Protein 3RJZ (pdb70)

Solvent-accessible surface area: 11050 Å² total

Radius of gyration: 17.07 Å; Cα contacts (8 Å, |Δi|>4): 392; chains: 1; bounding box: 44×41×39 Å

Sequence (206 aa):
GLADVAVLYSGGKDSNYALYWAIKNRFSVKFLVTVSETINANLTDLQARALGIPLVKGFTEVEDLKRVLSGLKIQGIVAGSKYQRKRIEKVAKELGLEVYTPAWGRDAKEYRELLNLGFKIVVGVSAYGLDESWLGRILDESALEELITLNEKYKVHVAGEGGEFETFVLDPLFKYKIVVDKAKKVPCTSSGKLIIEEAHLESKLE

Nearest PDB structures (foldseek):
  3rjz-assembly1_A-2  TM=1.004E+00  e=2.680E-44  Pyrococcus furiosus DSM 3638
  3rk0-assembly1_A-2  TM=9.650E-01  e=3.198E-37  Pyrococcus furiosus DSM 3638
  3rk1-assembly1_A  TM=9.444E-01  e=1.048E-34  Pyrococcus furiosus DSM 3638
  2d13-assembly2_B  TM=9.521E-01  e=4.382E-31  Pyrococcus horikoshii
  2d13-assembly1_A  TM=9.578E-01  e=1.213E-30  Pyrococcus horikoshii

B-factor: mean 32.23, std 14.53, range [4.4, 69.95]

Structure (mmCIF, N/CA/C/O backbone):
data_3RJZ
#
_entry.id   3RJZ
#
_cell.length_a   85.036
_cell.length_b   85.036
_cell.length_c   74.502
_cell.angle_alpha   90.00
_cell.angle_beta   90.00
_cell.angle_gamma   90.00
#
_symmetry.space_group_name_H-M   'P 41 21 2'
#
loop_
_entity.id
_entity.type
_entity.pdbx_description
1 polymer 'N-type ATP pyrophosphatase superfamily'
2 water water
#
loop_
_atom_site.group_PDB
_atom_site.id
_atom_site.type_symbol
_atom_site.label_atom_id
_atom_site.label_alt_id
_atom_site.label_comp_id
_atom_site.label_asym_id
_atom_site.label_entity_id
_atom_site.label_seq_id
_atom_site.pdbx_PDB_ins_code
_atom_site.Cartn_x
_atom_site.Cartn_y
_atom_site.Cartn_z
_atom_site.occupancy
_atom_site.B_iso_or_equiv
_atom_site.auth_seq_id
_atom_site.auth_comp_id
_atom_site.auth_asym_id
_atom_site.auth_atom_id
_atom_site.pdbx_PDB_model_num
ATOM 1 N N . GLY A 1 3 ? 84.552 16.532 22.401 1.00 57.23 3 GLY A N 1
ATOM 2 C CA . GLY A 1 3 ? 84.728 15.079 22.125 1.00 57.97 3 GLY A CA 1
ATOM 3 C C . GLY A 1 3 ? 84.349 14.207 23.309 1.00 57.62 3 GLY A C 1
ATOM 4 O O . GLY A 1 3 ? 83.775 13.128 23.138 1.00 58.41 3 GLY A O 1
ATOM 5 N N . LEU A 1 4 ? 84.669 14.674 24.512 1.00 56.35 4 LEU A N 1
ATOM 6 C CA . LEU A 1 4 ? 84.359 13.929 25.732 1.00 55.42 4 LEU A CA 1
ATOM 7 C C . LEU A 1 4 ? 83.702 14.861 26.752 1.00 52.55 4 LEU A C 1
ATOM 8 O O . LEU A 1 4 ? 83.409 14.466 27.882 1.00 53.07 4 LEU A O 1
ATOM 13 N N . ALA A 1 5 ? 83.483 16.105 26.339 1.00 48.14 5 ALA A N 1
ATOM 14 C CA . ALA A 1 5 ? 82.858 17.114 27.184 1.00 42.38 5 ALA A CA 1
ATOM 15 C C . ALA A 1 5 ? 81.505 17.471 26.569 1.00 37.73 5 ALA A C 1
ATOM 16 O O . ALA A 1 5 ? 80.888 18.470 26.920 1.00 35.01 5 ALA A O 1
ATOM 18 N N . ASP A 1 6 ? 81.065 16.636 25.640 1.00 34.50 6 ASP A N 1
ATOM 19 C CA . ASP A 1 6 ? 79.801 16.836 24.946 1.00 32.18 6 ASP A CA 1
ATOM 20 C C . ASP A 1 6 ? 78.627 16.564 25.871 1.00 29.02 6 ASP A C 1
ATOM 21 O O . ASP A 1 6 ? 78.530 15.491 26.468 1.00 28.32 6 ASP A O 1
ATOM 26 N N . VAL A 1 7 ? 77.732 17.541 25.986 1.00 25.78 7 VAL A N 1
ATOM 27 C CA . VAL A 1 7 ? 76.576 17.390 26.853 1.00 23.75 7 VAL A CA 1
ATOM 28 C C . VAL A 1 7 ? 75.322 18.074 26.338 1.00 22.45 7 VAL A C 1
ATOM 29 O O . VAL A 1 7 ? 75.369 18.950 25.474 1.00 23.20 7 VAL A O 1
ATOM 33 N N . ALA A 1 8 ? 74.198 17.676 26.916 1.00 19.59 8 ALA A N 1
ATOM 34 C CA . ALA A 1 8 ? 72.913 18.271 26.590 1.00 19.59 8 ALA A CA 1
ATOM 35 C C . ALA A 1 8 ? 72.445 18.966 27.859 1.00 17.48 8 ALA A C 1
ATOM 36 O O . ALA A 1 8 ? 72.739 18.510 28.961 1.00 17.91 8 ALA A O 1
ATOM 38 N N . VAL A 1 9 ? 71.748 20.082 27.729 1.00 12.10 9 VAL A N 1
ATOM 39 C CA . VAL A 1 9 ? 71.254 20.729 28.931 1.00 11.10 9 VAL A CA 1
ATOM 40 C C . VAL A 1 9 ? 69.718 20.610 29.009 1.00 10.00 9 VAL A C 1
ATOM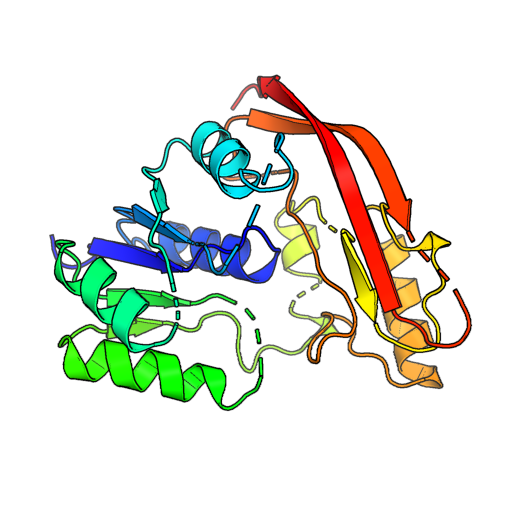 41 O O . VAL A 1 9 ? 69.025 20.901 28.031 1.00 9.76 9 VAL A O 1
ATOM 45 N N . LEU A 1 10 ? 69.202 20.132 30.144 1.00 7.82 10 LEU A N 1
ATOM 46 C CA . LEU A 1 10 ? 67.756 20.031 30.346 1.00 10.77 10 LEU A CA 1
ATOM 47 C C . LEU A 1 10 ? 67.323 21.490 30.539 1.00 12.29 10 LEU A C 1
ATOM 48 O O . LEU A 1 10 ? 67.613 22.114 31.567 1.00 13.05 10 LEU A O 1
ATOM 53 N N . TYR A 1 11 ? 66.643 22.014 29.524 1.00 9.74 11 TYR A N 1
ATOM 54 C CA . TYR A 1 11 ? 66.228 23.406 29.466 1.00 10.92 11 TYR A CA 1
ATOM 55 C C . TYR A 1 11 ? 64.711 23.612 29.513 1.00 10.03 11 TYR A C 1
ATOM 56 O O . TYR A 1 11 ? 64.007 23.262 28.572 1.00 13.11 11 TYR A O 1
ATOM 65 N N . SER A 1 12 ? 64.221 24.165 30.618 1.00 9.51 12 SER A N 1
ATOM 66 C CA . SER A 1 12 ? 62.797 24.439 30.800 1.00 11.39 12 SER A CA 1
ATOM 67 C C . SER A 1 12 ? 62.534 25.944 30.619 1.00 12.31 12 SER A C 1
ATOM 68 O O . SER A 1 12 ? 61.385 26.400 30.652 1.00 14.58 12 SER A O 1
ATOM 71 N N . GLY A 1 13 ? 63.607 26.711 30.449 1.00 10.24 13 GLY A N 1
ATOM 72 C CA . GLY A 1 13 ? 63.473 28.145 30.244 1.00 11.12 13 GLY A CA 1
ATOM 73 C C . GLY A 1 13 ? 63.503 29.002 31.502 1.00 12.28 13 GLY A C 1
ATOM 74 O O . GLY A 1 13 ? 63.447 30.227 31.417 1.00 15.74 13 GLY A O 1
ATOM 75 N N . GLY A 1 14 ? 63.589 28.368 32.668 1.00 11.49 14 GLY A N 1
ATOM 76 C CA . GLY A 1 14 ? 63.625 29.116 33.914 1.00 11.28 14 GLY A CA 1
ATOM 77 C C . GLY A 1 14 ? 65.040 29.463 34.343 1.00 11.72 14 GLY A C 1
ATOM 78 O O . GLY A 1 14 ? 65.998 29.188 33.622 1.00 10.35 14 GLY A O 1
ATOM 79 N N . LYS A 1 15 ? 65.170 30.062 35.527 1.00 11.93 15 LYS A N 1
ATOM 80 C CA . LYS A 1 15 ? 66.468 30.470 36.053 1.00 10.98 15 LYS A CA 1
ATOM 81 C C . LYS A 1 15 ? 67.425 29.299 36.299 1.00 13.03 15 LYS A C 1
ATOM 82 O O . LYS A 1 15 ? 68.637 29.430 36.095 1.00 13.73 15 LYS A O 1
ATOM 88 N N . ASP A 1 16 ? 66.880 28.161 36.721 1.00 9.80 16 ASP A N 1
ATOM 89 C CA . ASP A 1 16 ? 67.688 26.986 37.009 1.00 10.37 16 ASP A CA 1
ATOM 90 C C . ASP A 1 16 ? 68.228 26.329 35.727 1.00 13.00 16 ASP A C 1
ATOM 91 O O . ASP A 1 16 ? 69.395 25.919 35.686 1.00 12.68 16 ASP A O 1
ATOM 96 N N . SER A 1 17 ? 67.388 26.259 34.689 1.00 10.87 17 SER A N 1
ATOM 97 C CA . SER A 1 17 ? 67.803 25.703 33.404 1.00 12.58 17 SER A CA 1
ATOM 98 C C . SER A 1 17 ? 68.914 26.577 32.850 1.00 10.47 17 SER A C 1
ATOM 99 O O . SER A 1 17 ? 69.939 26.083 32.383 1.00 11.63 17 SER A O 1
ATOM 102 N N . ASN A 1 18 ? 68.708 27.886 32.913 1.00 9.19 18 ASN A N 1
ATOM 103 C CA . ASN A 1 18 ? 69.703 28.819 32.398 1.00 10.10 18 ASN A CA 1
ATOM 104 C C . ASN A 1 18 ? 70.979 28.857 33.228 1.00 9.80 18 ASN A C 1
ATOM 105 O O . ASN A 1 18 ? 72.065 29.046 32.680 1.00 10.05 18 ASN A O 1
ATOM 110 N N . TYR A 1 19 ? 70.857 28.672 34.536 1.00 8.59 19 TYR A N 1
ATOM 111 C CA . TYR A 1 19 ? 72.039 28.631 35.357 1.00 10.26 19 TYR A CA 1
ATOM 112 C C . TYR A 1 19 ? 72.828 27.375 34.974 1.00 10.27 19 TYR A C 1
ATOM 113 O O . TYR A 1 19 ? 74.045 27.429 34.788 1.00 13.43 19 TYR A O 1
ATOM 122 N N . ALA A 1 20 ? 72.137 26.246 34.850 1.00 11.03 20 ALA A N 1
ATOM 123 C CA . ALA A 1 20 ? 72.796 24.996 34.464 1.00 12.88 20 ALA A CA 1
ATOM 124 C C . ALA A 1 20 ? 73.516 25.185 33.117 1.00 13.32 20 ALA A C 1
ATOM 125 O O . ALA A 1 20 ? 74.587 24.620 32.894 1.00 14.51 20 ALA A O 1
ATOM 127 N N . LEU A 1 21 ? 72.939 25.989 32.227 1.00 11.57 21 LEU A N 1
ATOM 128 C CA . LEU A 1 21 ? 73.570 26.245 30.932 1.00 12.37 21 LEU A CA 1
ATOM 129 C C . LEU A 1 21 ? 74.825 27.086 31.111 1.00 12.12 21 LEU A C 1
ATOM 130 O O . LEU A 1 21 ? 75.869 26.792 30.536 1.00 14.09 21 LEU A O 1
ATOM 135 N N . TYR A 1 22 ? 74.711 28.142 31.904 1.00 12.32 22 TYR A N 1
ATOM 136 C CA . TYR A 1 22 ? 75.839 29.025 32.158 1.00 13.28 22 TYR A CA 1
ATOM 137 C C . TYR A 1 22 ? 76.975 28.246 32.811 1.00 13.19 22 TYR A C 1
ATOM 138 O O . TYR A 1 22 ? 78.122 28.346 32.392 1.00 13.49 22 TYR A O 1
ATOM 147 N N . TRP A 1 23 ? 76.636 27.473 33.839 1.00 13.89 23 TRP A N 1
ATOM 148 C CA . TRP A 1 23 ? 77.612 26.665 34.551 1.00 15.28 23 TRP A CA 1
ATOM 149 C C . TRP A 1 23 ? 78.370 25.740 33.596 1.00 14.11 23 TRP A C 1
ATOM 150 O O . TRP A 1 23 ? 79.588 25.617 33.672 1.00 17.87 23 TRP A O 1
ATOM 161 N N . ALA A 1 24 ? 77.629 25.087 32.709 1.00 14.63 24 ALA A N 1
ATOM 162 C CA . ALA A 1 24 ? 78.195 24.160 31.738 1.00 15.74 24 ALA A CA 1
ATOM 163 C C . ALA A 1 24 ? 79.223 24.833 30.833 1.00 16.08 24 ALA A C 1
ATOM 164 O O . ALA A 1 24 ? 80.347 24.341 30.675 1.00 17.22 24 ALA A O 1
ATOM 166 N N . ILE A 1 25 ? 78.844 25.961 30.251 1.00 15.17 25 ILE A N 1
ATOM 167 C CA . ILE A 1 25 ? 79.747 26.671 29.370 1.00 17.75 25 ILE A CA 1
ATOM 168 C C . ILE A 1 25 ? 80.988 27.160 30.110 1.00 18.40 25 ILE A C 1
ATOM 169 O O . ILE A 1 25 ? 82.105 26.973 29.630 1.00 20.76 25 ILE A O 1
ATOM 174 N N . LYS A 1 26 ? 80.805 27.771 31.274 1.00 19.84 26 LYS A N 1
ATOM 175 C CA . LYS A 1 26 ? 81.948 28.267 32.032 1.00 22.82 26 LYS A CA 1
ATOM 176 C C . LYS A 1 26 ? 82.853 27.163 32.555 1.00 22.03 26 LYS A C 1
ATOM 177 O O . LYS A 1 26 ? 83.998 27.417 32.926 1.00 21.51 26 LYS A O 1
ATOM 183 N N . ASN A 1 27 ? 82.350 25.936 32.588 1.00 22.26 27 ASN A N 1
ATOM 184 C CA . ASN A 1 27 ? 83.171 24.825 33.048 1.00 22.10 27 ASN A CA 1
ATOM 185 C C . ASN A 1 27 ? 83.773 24.041 31.865 1.00 21.49 27 ASN A C 1
ATOM 186 O O . ASN A 1 27 ? 84.112 22.873 31.991 1.00 20.97 27 ASN A O 1
ATOM 191 N N . ARG A 1 28 ? 83.901 24.706 30.716 1.00 23.33 28 ARG A N 1
ATOM 192 C CA . ARG A 1 28 ? 84.502 24.109 29.513 1.00 25.57 28 ARG A CA 1
ATOM 193 C C . ARG A 1 28 ? 83.726 22.947 28.916 1.00 23.38 28 ARG A C 1
ATOM 194 O O . ARG A 1 28 ? 84.294 22.141 28.186 1.00 23.50 28 ARG A O 1
ATOM 202 N N . PHE A 1 29 ? 82.444 22.837 29.227 1.00 21.76 29 PHE A N 1
ATOM 203 C CA . PHE A 1 29 ? 81.666 21.754 28.657 1.00 19.28 29 PHE A CA 1
ATOM 204 C C . PHE A 1 29 ? 81.243 22.169 27.265 1.00 19.42 29 PHE A C 1
ATOM 205 O O . PHE A 1 29 ? 81.145 23.355 26.965 1.00 19.73 29 PHE A O 1
ATOM 213 N N . SER A 1 30 ? 81.020 21.195 26.399 1.00 18.29 30 SER A N 1
ATOM 214 C CA . SER A 1 30 ? 80.593 21.511 25.050 1.00 20.20 30 SER A CA 1
ATOM 215 C C . SER A 1 30 ? 79.101 21.203 24.971 1.00 19.41 30 SER A C 1
ATOM 216 O O . SER A 1 30 ? 78.708 20.034 24.880 1.00 18.58 30 SER A O 1
ATOM 219 N N . VAL A 1 31 ? 78.275 22.250 25.036 1.00 17.43 31 VAL A N 1
ATOM 220 C CA . VAL A 1 31 ? 76.823 22.077 24.989 1.00 19.10 31 VAL A CA 1
ATOM 221 C C . VAL A 1 31 ? 76.344 21.849 23.559 1.00 18.97 31 VAL A C 1
ATOM 222 O O . VAL A 1 31 ? 76.256 22.780 22.767 1.00 18.66 31 VAL A O 1
ATOM 226 N N . LYS A 1 32 ? 76.038 20.599 23.238 1.00 16.93 32 LYS A N 1
ATOM 227 C CA . LYS A 1 32 ? 75.572 20.261 21.904 1.00 17.91 32 LYS A CA 1
ATOM 228 C C . LYS A 1 32 ? 74.084 20.554 21.731 1.00 14.77 32 LYS A C 1
ATOM 229 O O . LYS A 1 32 ? 73.665 20.983 20.666 1.00 13.47 32 LYS A O 1
ATOM 235 N N . PHE A 1 33 ? 73.293 20.348 22.780 1.00 14.41 33 PHE A N 1
ATOM 236 C CA . PHE A 1 33 ? 71.858 20.568 22.679 1.00 15.37 33 PHE A CA 1
ATOM 237 C C . PHE A 1 33 ? 71.165 20.995 23.970 1.00 13.17 33 PHE A C 1
ATOM 238 O O . PHE A 1 33 ? 71.623 20.702 25.075 1.00 14.65 33 PHE A O 1
ATOM 246 N N . LEU A 1 34 ? 70.062 21.714 23.815 1.00 9.85 34 LEU A N 1
ATOM 247 C CA . LEU A 1 34 ? 69.240 22.094 24.952 1.00 9.72 34 LEU A CA 1
ATOM 248 C C . LEU A 1 34 ? 68.081 21.125 24.723 1.00 9.48 34 LEU A C 1
ATOM 249 O O . LEU A 1 34 ? 67.669 20.897 23.582 1.00 11.51 34 LEU A O 1
ATOM 254 N N . VAL A 1 35 ? 67.571 20.528 25.779 1.00 8.71 35 VAL A N 1
ATOM 255 C CA . VAL A 1 35 ? 66.491 19.569 25.614 1.00 10.07 35 VAL A CA 1
ATOM 256 C C . VAL A 1 35 ? 65.267 19.951 26.438 1.00 11.14 35 VAL A C 1
ATOM 257 O O . VAL A 1 35 ? 65.354 20.142 27.648 1.00 12.02 35 VAL A O 1
ATOM 261 N N . THR A 1 36 ? 64.130 20.093 25.768 1.00 11.49 36 THR A N 1
ATOM 262 C CA . THR A 1 36 ? 62.895 20.439 26.446 1.00 15.67 36 THR A CA 1
ATOM 263 C C . THR A 1 36 ? 61.861 19.370 26.128 1.00 17.01 36 THR A C 1
ATOM 264 O O . THR A 1 36 ? 61.749 18.925 24.981 1.00 18.12 36 THR A O 1
ATOM 276 N N . VAL A 1 38 ? 57.799 18.305 26.141 1.00 24.87 38 VAL A N 1
ATOM 277 C CA . VAL A 1 38 ? 56.462 18.891 26.132 1.00 28.40 38 VAL A CA 1
ATOM 278 C C . VAL A 1 38 ? 55.414 17.792 26.257 1.00 30.23 38 VAL A C 1
ATOM 279 O O . VAL A 1 38 ? 55.412 16.833 25.481 1.00 29.56 38 VAL A O 1
ATOM 283 N N . SER A 1 39 ? 54.523 17.943 27.233 1.00 32.99 39 SER A N 1
ATOM 284 C CA . SER A 1 39 ? 53.461 16.971 27.471 1.00 35.94 39 SER A CA 1
ATOM 285 C C . SER A 1 39 ? 52.081 17.505 27.083 1.00 36.00 39 SER A C 1
ATOM 286 O O . SER A 1 39 ? 51.854 18.711 27.075 1.00 34.58 39 SER A O 1
ATOM 289 N N . GLU A 1 40 ? 51.170 16.589 26.765 1.00 38.72 40 GLU A N 1
ATOM 290 C CA . GLU A 1 40 ? 49.808 16.919 26.351 1.00 41.04 40 GLU A CA 1
ATOM 291 C C . GLU A 1 40 ? 48.911 17.302 27.527 1.00 41.64 40 GLU A C 1
ATOM 292 O O . GLU A 1 40 ? 49.248 18.170 28.332 1.00 42.85 40 GLU A O 1
ATOM 298 N N . THR A 1 49 ? 50.799 29.946 19.215 1.00 59.12 49 THR A N 1
ATOM 299 C CA . THR A 1 49 ? 51.214 30.806 20.320 1.00 59.32 49 THR A CA 1
ATOM 300 C C . THR A 1 49 ? 52.693 30.650 20.666 1.00 58.40 49 THR A C 1
ATOM 301 O O . THR A 1 49 ? 53.309 29.628 20.359 1.00 59.28 49 THR A O 1
ATOM 305 N N . ILE A 1 50 ? 53.263 31.664 21.313 1.00 57.17 50 ILE A N 1
ATOM 306 C CA . ILE A 1 50 ? 54.675 31.613 21.695 1.00 55.50 50 ILE A CA 1
ATOM 307 C C . ILE A 1 50 ? 54.835 31.167 23.149 1.00 54.29 50 ILE A C 1
ATOM 308 O O . ILE A 1 50 ? 55.951 30.932 23.615 1.00 54.34 50 ILE A O 1
ATOM 313 N N . ASN A 1 51 ? 53.717 31.042 23.858 1.00 52.56 51 ASN A N 1
ATOM 314 C CA . ASN A 1 51 ? 53.745 30.626 25.255 1.00 51.39 51 ASN A CA 1
ATOM 315 C C . ASN A 1 51 ? 54.208 29.171 25.389 1.00 49.84 51 ASN A C 1
ATOM 316 O O . ASN A 1 51 ? 54.581 28.726 26.476 1.00 50.71 51 ASN A O 1
ATOM 321 N N . ALA A 1 52 ? 54.196 28.438 24.281 1.00 47.42 52 ALA A N 1
ATOM 322 C CA . ALA A 1 52 ? 54.610 27.035 24.292 1.00 45.38 52 ALA A CA 1
ATOM 323 C C . ALA A 1 52 ? 55.991 26.859 23.675 1.00 42.91 52 ALA A C 1
ATOM 324 O O . ALA A 1 52 ? 56.649 25.832 23.861 1.00 44.07 52 ALA A O 1
ATOM 326 N N . ASN A 1 53 ? 56.415 27.873 22.934 1.00 39.08 53 ASN A N 1
ATOM 327 C CA . ASN A 1 53 ? 57.700 27.854 22.265 1.00 35.51 53 ASN A CA 1
ATOM 328 C C . ASN A 1 53 ? 58.654 28.874 22.892 1.00 31.77 53 ASN A C 1
ATOM 329 O O . ASN A 1 53 ? 59.515 29.422 22.207 1.00 30.18 53 ASN A O 1
ATOM 334 N N . LEU A 1 54 ? 58.499 29.126 24.190 1.00 28.06 54 LEU A N 1
ATOM 335 C CA . LEU A 1 54 ? 59.357 30.086 24.873 1.00 25.05 54 LEU A CA 1
ATOM 336 C C . LEU A 1 54 ? 60.813 29.645 24.823 1.00 22.25 54 LEU A C 1
ATOM 337 O O . LEU A 1 54 ? 61.694 30.455 24.544 1.00 22.18 54 LEU A O 1
ATOM 342 N N . THR A 1 55 ? 61.079 28.368 25.067 1.00 20.59 55 THR A N 1
ATOM 343 C CA . THR A 1 55 ? 62.455 27.915 25.009 1.00 19.82 55 THR A CA 1
ATOM 344 C C . THR A 1 55 ? 62.988 28.055 23.576 1.00 19.06 55 THR A C 1
ATOM 345 O O . THR A 1 55 ? 64.192 28.190 23.373 1.00 20.25 55 THR A O 1
ATOM 349 N N . ASP A 1 56 ? 62.108 28.029 22.578 1.00 19.78 56 ASP A N 1
ATOM 350 C CA . ASP A 1 56 ? 62.571 28.203 21.195 1.00 21.15 56 ASP A CA 1
ATOM 351 C C . ASP A 1 56 ? 63.098 29.620 21.079 1.00 20.07 56 ASP A C 1
ATOM 352 O O . ASP A 1 56 ? 64.156 29.863 20.514 1.00 20.21 56 ASP A O 1
ATOM 357 N N . LEU A 1 57 ? 62.338 30.559 21.624 1.00 19.98 57 LEU A N 1
ATOM 358 C CA . LEU A 1 57 ? 62.728 31.948 21.570 1.00 20.65 57 LEU A CA 1
ATOM 359 C C . LEU A 1 57 ? 64.087 32.117 22.227 1.00 18.29 57 LEU A C 1
ATOM 360 O O . LEU A 1 57 ? 64.941 32.846 21.729 1.00 21.18 57 LEU A O 1
ATOM 365 N N . GLN A 1 58 ? 64.300 31.416 23.334 1.00 17.36 58 GLN A N 1
ATOM 366 C CA . GLN A 1 58 ? 65.574 31.493 24.029 1.00 16.04 58 GLN A CA 1
ATOM 367 C C . GLN A 1 58 ? 66.666 30.778 23.234 1.00 15.99 58 GLN A C 1
ATOM 368 O O . GLN A 1 58 ? 67.810 31.239 23.181 1.00 16.14 58 GLN A O 1
ATOM 374 N N . ALA A 1 59 ? 66.319 29.645 22.628 1.00 15.00 59 ALA A N 1
ATOM 375 C CA . ALA A 1 59 ? 67.284 28.897 21.833 1.00 16.63 59 ALA A CA 1
ATOM 376 C C . ALA A 1 59 ? 67.819 29.779 20.700 1.00 17.44 59 ALA A C 1
ATOM 377 O O . ALA A 1 59 ? 69.004 29.739 20.379 1.00 18.55 59 ALA A O 1
ATOM 379 N N . ARG A 1 60 ? 66.942 30.569 20.092 1.00 19.93 60 ARG A N 1
ATOM 380 C CA . ARG A 1 60 ? 67.357 31.474 19.020 1.00 22.94 60 ARG A CA 1
ATOM 381 C C . ARG A 1 60 ? 68.323 32.518 19.609 1.00 22.68 60 ARG A C 1
ATOM 382 O O . ARG A 1 60 ? 69.394 32.784 19.053 1.00 23.76 60 ARG A O 1
ATOM 390 N N . ALA A 1 61 ? 67.947 33.095 20.747 1.00 21.00 61 ALA A N 1
ATOM 391 C CA . ALA A 1 61 ? 68.790 34.086 21.396 1.00 20.19 61 ALA A CA 1
ATOM 392 C C . ALA A 1 61 ? 70.142 33.481 21.745 1.00 20.22 61 ALA A C 1
ATOM 393 O O . ALA A 1 61 ? 71.164 34.166 21.709 1.00 21.03 61 ALA A O 1
ATOM 395 N N . LEU A 1 62 ? 70.153 32.190 22.064 1.00 19.01 62 LEU A N 1
ATOM 396 C CA . LEU A 1 62 ? 71.403 31.527 22.424 1.00 19.55 62 LEU A CA 1
ATOM 397 C C . LEU A 1 62 ? 72.227 31.006 21.255 1.00 19.78 62 LEU A C 1
ATOM 398 O O . LEU A 1 62 ? 73.457 30.989 21.312 1.00 19.50 62 LEU A O 1
ATOM 403 N N . GLY A 1 63 ? 71.557 30.566 20.199 1.00 19.44 63 GLY A N 1
ATOM 404 C CA . GLY A 1 63 ? 72.290 30.024 19.074 1.00 18.73 63 GLY A CA 1
ATOM 405 C C . GLY A 1 63 ? 72.562 28.542 19.271 1.00 17.91 63 GLY A C 1
ATOM 406 O O . GLY A 1 63 ? 73.182 27.900 18.421 1.00 21.96 63 GLY A O 1
ATOM 407 N N . ILE A 1 64 ? 72.102 27.984 20.386 1.00 15.16 64 ILE A N 1
ATOM 408 C CA . ILE A 1 64 ? 72.309 26.563 20.647 1.00 13.28 64 ILE A CA 1
ATOM 409 C C . ILE A 1 64 ? 71.122 25.716 20.170 1.00 13.89 64 ILE A C 1
ATOM 410 O O . ILE A 1 64 ? 69.967 26.017 20.490 1.00 14.83 64 ILE A O 1
ATOM 415 N N . PRO A 1 65 ? 71.397 24.640 19.404 1.00 12.03 65 PRO A N 1
ATOM 416 C CA . PRO A 1 65 ? 70.347 23.751 18.888 1.00 12.18 65 PRO A CA 1
ATOM 417 C C . PRO A 1 65 ? 69.409 23.289 20.001 1.00 12.62 65 PRO A C 1
ATOM 418 O O . PRO A 1 65 ? 69.855 22.949 21.095 1.00 14.80 65 PRO A O 1
ATOM 422 N N . LEU A 1 66 ? 68.115 23.288 19.715 1.00 11.89 66 LEU A N 1
ATOM 423 C CA . LEU A 1 66 ? 67.105 22.875 20.683 1.00 11.77 66 LEU A CA 1
ATOM 424 C C . LEU A 1 66 ? 66.417 21.607 20.211 1.00 9.76 66 LEU A C 1
ATOM 425 O O . LEU A 1 66 ? 65.932 21.547 19.088 1.00 12.02 66 LEU A O 1
ATOM 430 N N . VAL A 1 67 ? 66.375 20.594 21.065 1.00 10.80 67 VAL A N 1
ATOM 431 C CA . VAL A 1 67 ? 65.708 19.351 20.724 1.0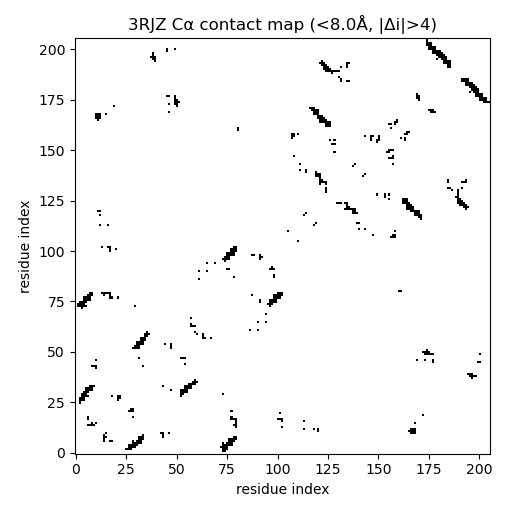0 11.10 67 VAL A CA 1
ATOM 432 C C . VAL A 1 67 ? 64.4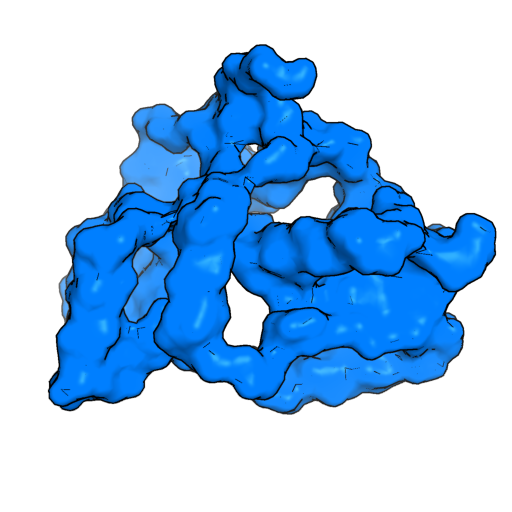12 19.316 21.521 1.00 12.11 67 VAL A C 1
ATOM 433 O O . VAL A 1 67 ? 64.426 19.541 22.731 1.00 12.79 67 VAL A O 1
ATOM 437 N N . LYS A 1 68 ? 63.297 19.039 20.867 1.00 11.51 68 LYS A N 1
ATOM 438 C CA . LYS A 1 68 ? 62.045 18.960 21.600 1.00 16.32 68 LYS A CA 1
ATOM 439 C C . LYS A 1 68 ? 61.453 17.572 21.530 1.00 16.62 68 LYS A C 1
ATOM 440 O O . LYS A 1 68 ? 61.250 17.029 20.450 1.00 18.82 68 LYS A O 1
ATOM 446 N N . GLY A 1 69 ? 61.212 17.002 22.704 1.00 17.89 69 GLY A N 1
ATOM 447 C CA . GLY A 1 69 ? 60.623 15.683 22.798 1.00 21.14 69 GLY A CA 1
ATOM 448 C C . GLY A 1 69 ? 59.159 15.848 23.158 1.00 23.09 69 GLY A C 1
ATOM 449 O O . GLY A 1 69 ? 58.739 16.938 23.556 1.00 25.01 69 GLY A O 1
ATOM 450 N N . PHE A 1 70 ? 58.384 14.779 23.023 1.00 24.20 70 PHE A N 1
ATOM 451 C CA . PHE A 1 70 ? 56.951 14.828 23.324 1.00 26.92 70 PHE A CA 1
ATOM 452 C C . PHE A 1 70 ? 56.480 13.657 24.178 1.00 28.88 70 PHE A C 1
ATOM 453 O O . PHE A 1 70 ? 56.878 12.512 23.961 1.00 31.72 70 PHE A O 1
ATOM 461 N N . THR A 1 71 ? 55.617 13.957 25.142 1.00 30.79 71 THR A N 1
ATOM 462 C CA . THR A 1 71 ? 55.106 12.946 26.056 1.00 33.30 71 THR A CA 1
ATOM 463 C C . THR A 1 71 ? 53.635 13.169 26.412 1.00 34.30 71 THR A C 1
ATOM 464 O O . THR A 1 71 ? 53.054 14.206 26.080 1.00 34.50 71 THR A O 1
ATOM 468 N N . GLU A 1 78 ? 56.482 9.952 31.320 1.00 51.26 78 GLU A N 1
ATOM 469 C CA . GLU A 1 78 ? 57.277 11.119 30.966 1.00 52.15 78 GLU A CA 1
ATOM 470 C C . GLU A 1 78 ? 58.769 10.841 31.066 1.00 49.77 78 GLU A C 1
ATOM 471 O O . GLU A 1 78 ? 59.580 11.483 30.398 1.00 49.41 78 GLU A O 1
ATOM 477 N N . VAL A 1 79 ? 59.128 9.870 31.894 1.00 48.02 79 VAL A N 1
ATOM 478 C CA . VAL A 1 79 ? 60.528 9.517 32.079 1.00 45.64 79 VAL A CA 1
ATOM 479 C C . VAL A 1 79 ? 61.093 8.713 30.907 1.00 43.81 79 VAL A C 1
ATOM 480 O O . VAL A 1 79 ? 62.210 8.967 30.457 1.00 43.71 79 VAL A O 1
ATOM 484 N N . GLU A 1 80 ? 60.326 7.745 30.416 1.00 42.71 80 GLU A N 1
ATOM 485 C CA . GLU A 1 80 ? 60.773 6.923 29.295 1.00 41.41 80 GLU A CA 1
ATOM 486 C C . GLU A 1 80 ? 60.992 7.775 28.055 1.00 38.51 80 GLU A C 1
ATOM 487 O O . GLU A 1 80 ? 61.991 7.622 27.354 1.00 36.99 80 GLU A O 1
ATOM 493 N N . ASP A 1 81 ? 60.044 8.670 27.799 1.00 36.63 81 ASP A N 1
ATOM 494 C CA . ASP A 1 81 ? 60.100 9.579 26.658 1.00 35.47 81 ASP A CA 1
ATOM 495 C C . ASP A 1 81 ? 61.419 10.370 26.647 1.00 32.44 81 ASP A C 1
ATOM 496 O O . ASP A 1 81 ? 62.057 10.493 25.603 1.00 32.77 81 ASP A O 1
ATOM 501 N N . LEU A 1 82 ? 61.817 10.909 27.804 1.00 29.34 82 LEU A N 1
ATOM 502 C CA . LEU A 1 82 ? 63.060 11.684 27.913 1.00 27.97 82 LEU A CA 1
ATOM 503 C C . LEU A 1 82 ? 64.250 10.805 27.567 1.00 27.20 82 LEU A C 1
ATOM 504 O O . LEU A 1 82 ? 65.103 11.176 26.756 1.00 25.42 82 LEU A O 1
ATOM 509 N N . LYS A 1 83 ? 64.296 9.637 28.195 1.00 27.25 83 LYS A N 1
ATOM 510 C CA . LYS A 1 83 ? 65.365 8.681 27.974 1.00 28.55 83 LYS A CA 1
ATOM 511 C C . LYS A 1 83 ? 65.506 8.369 26.489 1.00 27.82 83 LYS A C 1
ATOM 512 O O . LYS A 1 83 ? 66.614 8.367 25.939 1.00 29.71 83 LYS A O 1
ATOM 518 N N . ARG A 1 84 ? 64.379 8.111 25.839 1.00 24.90 84 ARG A N 1
ATOM 519 C CA . ARG A 1 84 ? 64.394 7.804 24.419 1.00 25.38 84 ARG A CA 1
ATOM 520 C C . ARG A 1 84 ? 64.973 8.953 23.586 1.00 23.09 84 ARG A C 1
ATOM 521 O O . ARG A 1 84 ? 65.718 8.718 22.640 1.00 23.38 84 ARG A O 1
ATOM 529 N N . VAL A 1 85 ? 64.632 10.191 23.935 1.00 20.31 85 VAL A N 1
ATOM 530 C CA . VAL A 1 85 ? 65.150 11.332 23.194 1.00 18.59 85 VAL A CA 1
ATOM 531 C C . VAL A 1 85 ? 66.658 11.482 23.403 1.00 16.87 85 VAL A C 1
ATOM 532 O O . VAL A 1 85 ? 67.412 11.651 22.442 1.00 15.70 85 VAL A O 1
ATOM 536 N N . LEU A 1 86 ? 67.094 11.419 24.656 1.00 15.24 86 LEU A N 1
ATOM 537 C CA . LEU A 1 86 ? 68.509 11.566 24.978 1.00 16.39 86 LEU A CA 1
ATOM 538 C C . LEU A 1 86 ? 69.360 10.497 24.299 1.00 18.01 86 LEU A C 1
ATOM 539 O O . LEU A 1 86 ? 70.461 10.782 23.822 1.00 18.90 86 LEU A O 1
ATOM 544 N N . SER A 1 87 ? 68.833 9.273 24.245 1.00 20.15 87 SER A N 1
ATOM 545 C CA . SER A 1 87 ? 69.536 8.142 23.641 1.00 21.21 87 SER A CA 1
ATOM 546 C C . SER A 1 87 ? 69.895 8.376 22.183 1.00 21.14 87 SER A C 1
ATOM 547 O O . SER A 1 87 ? 70.778 7.713 21.640 1.00 22.86 87 SER A O 1
ATOM 550 N N . GLY A 1 88 ? 69.209 9.313 21.543 1.00 20.79 88 GLY A N 1
ATOM 551 C CA . GLY A 1 88 ? 69.500 9.598 20.149 1.00 17.57 88 GLY A CA 1
ATOM 552 C C . GLY A 1 88 ? 70.477 10.749 19.969 1.00 19.59 88 GLY A C 1
ATOM 553 O O . GLY A 1 88 ? 70.679 11.217 18.847 1.00 19.47 88 GLY A O 1
ATOM 554 N N . LEU A 1 89 ? 71.095 11.205 21.061 1.00 16.84 89 LEU A N 1
ATOM 555 C CA . LEU A 1 89 ? 72.046 12.317 20.990 1.00 16.22 89 LEU A CA 1
ATOM 556 C C . LEU A 1 89 ? 73.488 11.886 21.303 1.00 16.75 89 LEU A C 1
ATOM 557 O O . LEU A 1 89 ? 73.721 11.113 22.228 1.00 17.41 89 LEU A O 1
ATOM 562 N N . LYS A 1 90 ? 74.464 12.378 20.548 1.00 18.13 90 LYS A N 1
ATOM 563 C CA . LYS A 1 90 ? 75.854 12.005 20.833 1.00 21.11 90 LYS A CA 1
ATOM 564 C C . LYS A 1 90 ? 76.440 12.843 21.973 1.00 18.09 90 LYS A C 1
ATOM 565 O O . LYS A 1 90 ? 77.160 13.801 21.732 1.00 16.79 90 LYS A O 1
ATOM 571 N N . ILE A 1 91 ? 76.130 12.470 23.210 1.00 18.73 91 ILE A N 1
ATOM 572 C CA . ILE A 1 91 ? 76.626 13.190 24.379 1.00 21.42 91 ILE A CA 1
ATOM 573 C C . ILE A 1 91 ? 77.184 12.246 25.449 1.00 23.34 91 ILE A C 1
ATOM 574 O O . ILE A 1 91 ? 76.805 11.076 25.507 1.00 21.87 91 ILE A O 1
ATOM 579 N N . GLN A 1 92 ? 78.071 12.770 26.300 1.00 25.62 92 GLN A N 1
ATOM 580 C CA . GLN A 1 92 ? 78.682 11.988 27.380 1.00 28.98 92 GLN A CA 1
ATOM 581 C C . GLN A 1 92 ? 77.952 12.216 28.701 1.00 28.03 92 GLN A C 1
ATOM 582 O O . GLN A 1 92 ? 78.083 11.434 29.641 1.00 30.13 92 GLN A O 1
ATOM 588 N N . GLY A 1 93 ? 77.196 13.306 28.771 1.00 27.08 93 GLY A N 1
ATOM 589 C CA . GLY A 1 93 ? 76.451 13.615 29.978 1.00 25.16 93 GLY A CA 1
ATOM 590 C C . GLY A 1 93 ? 75.347 14.637 29.760 1.00 24.26 93 GLY A C 1
ATOM 591 O O . GLY A 1 93 ? 75.158 15.150 28.651 1.00 24.14 93 GLY A O 1
ATOM 592 N N . ILE A 1 94 ? 74.598 14.919 30.819 1.00 23.49 94 ILE A N 1
ATOM 593 C CA . ILE A 1 94 ? 73.525 15.909 30.762 1.00 23.56 94 ILE A CA 1
ATOM 594 C C . ILE A 1 94 ? 73.590 16.780 32.018 1.00 23.12 94 ILE A C 1
ATOM 595 O O . ILE A 1 94 ? 73.959 16.312 33.107 1.00 22.62 94 ILE A O 1
ATOM 600 N N . VAL A 1 95 ? 73.216 18.042 31.852 1.00 21.39 95 VAL A N 1
ATOM 601 C CA . VAL A 1 95 ? 73.212 19.014 32.934 1.00 20.33 95 VAL A CA 1
ATOM 602 C C . VAL A 1 95 ? 71.765 19.362 33.256 1.00 21.97 95 VAL A C 1
ATOM 603 O O . VAL A 1 95 ? 71.021 19.842 32.400 1.00 21.51 95 VAL A O 1
ATOM 607 N N . ALA A 1 96 ? 71.373 19.121 34.497 1.00 22.95 96 ALA A N 1
ATOM 608 C CA . ALA A 1 96 ? 70.020 19.400 34.930 1.00 26.97 96 ALA A CA 1
ATOM 609 C C . ALA A 1 96 ? 69.982 20.726 35.677 1.00 30.60 96 ALA A C 1
ATOM 610 O O . ALA A 1 96 ? 70.981 21.148 36.258 1.00 31.37 96 ALA A O 1
ATOM 612 N N . GLY A 1 97 ? 68.821 21.373 35.670 1.00 33.61 97 GLY A N 1
ATOM 613 C CA . GLY A 1 97 ? 68.677 22.645 36.356 1.00 35.49 97 GLY A CA 1
ATOM 614 C C . GLY A 1 97 ? 68.690 22.544 37.869 1.00 36.97 97 GLY A C 1
ATOM 615 O O . GLY A 1 97 ? 67.893 21.819 38.461 1.00 38.57 97 GLY A O 1
ATOM 616 N N . SER A 1 101 ? 61.302 19.130 42.622 1.00 65.92 101 SER A N 1
ATOM 617 C CA . SER A 1 101 ? 61.327 18.289 43.816 1.00 65.76 101 SER A CA 1
ATOM 618 C C . SER A 1 101 ? 62.735 17.784 44.133 1.00 65.10 101 SER A C 1
ATOM 619 O O . SER A 1 101 ? 63.687 18.058 43.402 1.00 65.08 101 SER A O 1
ATOM 622 N N . LYS A 1 102 ? 62.858 17.036 45.224 1.00 64.85 102 LYS A N 1
ATOM 623 C CA . LYS A 1 102 ? 64.147 16.505 45.645 1.00 63.90 102 LYS A CA 1
ATOM 624 C C . LYS A 1 102 ? 64.416 15.098 45.130 1.00 64.15 102 LYS A C 1
ATOM 625 O O . LYS A 1 102 ? 65.566 14.653 45.092 1.00 64.17 102 LYS A O 1
ATOM 631 N N . TYR A 1 103 ? 63.355 14.405 44.727 1.00 64.48 103 TYR A N 1
ATOM 632 C CA . TYR A 1 103 ? 63.470 13.039 44.218 1.00 64.53 103 TYR A CA 1
ATOM 633 C C . TYR A 1 103 ? 63.565 13.058 42.693 1.00 63.17 103 TYR A C 1
ATOM 634 O O . TYR A 1 103 ? 63.938 12.063 42.066 1.00 62.24 103 TYR A O 1
ATOM 643 N N . GLN A 1 104 ? 63.222 14.199 42.104 1.00 61.54 104 GLN A N 1
ATOM 644 C CA . GLN A 1 104 ? 63.284 14.359 40.655 1.00 59.94 104 GLN A CA 1
ATOM 645 C C . GLN A 1 104 ? 64.744 14.187 40.250 1.00 57.49 104 GLN A C 1
ATOM 646 O O . GLN A 1 104 ? 65.054 13.772 39.137 1.00 56.81 104 GLN A O 1
ATOM 652 N N . ARG A 1 105 ? 65.634 14.513 41.179 1.00 55.41 105 ARG A N 1
ATOM 653 C CA . ARG A 1 105 ? 67.070 14.410 40.970 1.00 53.29 105 ARG A CA 1
ATOM 654 C C . ARG A 1 105 ? 67.465 12.984 40.643 1.00 50.16 105 ARG A C 1
ATOM 655 O O . ARG A 1 105 ? 68.197 12.718 39.685 1.00 50.17 105 ARG A O 1
ATOM 663 N N . LYS A 1 106 ? 66.980 12.066 41.464 1.00 46.61 106 LYS A N 1
ATOM 664 C CA . LYS A 1 106 ? 67.284 10.655 41.303 1.00 44.02 106 LYS A CA 1
ATOM 665 C C . LYS A 1 106 ? 66.623 10.084 40.052 1.00 43.14 106 LYS A C 1
ATOM 666 O O . LYS A 1 106 ? 67.132 9.144 39.440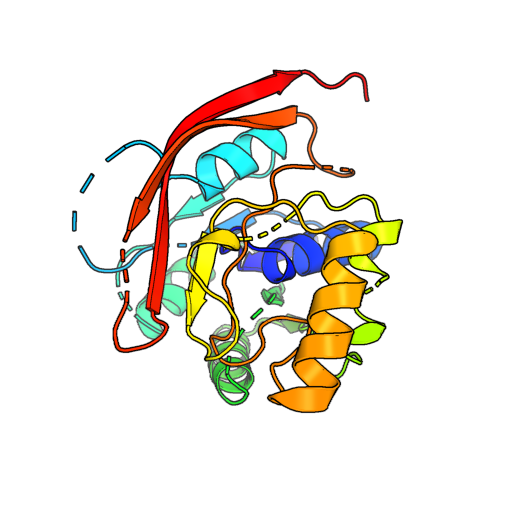 1.00 44.22 106 LYS A O 1
ATOM 672 N N . ARG A 1 107 ? 65.492 10.670 39.673 1.00 41.64 107 ARG A N 1
ATOM 673 C CA . ARG A 1 107 ? 64.763 10.236 38.491 1.00 41.90 107 ARG A CA 1
ATOM 674 C C . ARG A 1 107 ? 65.594 10.568 37.243 1.00 41.77 107 ARG A C 1
ATOM 675 O O . ARG A 1 107 ? 65.502 9.891 36.215 1.00 40.56 107 ARG A O 1
ATOM 683 N N . ILE A 1 108 ? 66.402 11.622 37.346 1.00 40.58 108 ILE A N 1
ATOM 684 C CA . ILE A 1 108 ? 67.261 12.057 36.252 1.00 41.63 108 ILE A CA 1
ATOM 685 C C . ILE A 1 108 ? 68.585 11.307 36.318 1.00 41.36 108 ILE A C 1
ATOM 686 O O . ILE A 1 108 ? 69.253 11.103 35.303 1.00 40.34 108 ILE A O 1
ATOM 691 N N . GLU A 1 109 ? 68.968 10.899 37.523 1.00 42.26 109 GLU A N 1
ATOM 692 C CA . GLU A 1 109 ? 70.199 10.135 37.696 1.00 43.40 109 GLU A CA 1
ATOM 693 C C . GLU A 1 109 ? 69.956 8.709 37.213 1.00 42.12 109 GLU A C 1
ATOM 694 O O . GLU A 1 109 ? 70.876 8.032 36.759 1.00 41.04 109 GLU A O 1
ATOM 700 N N . LYS A 1 110 ? 68.699 8.280 37.312 1.00 41.63 110 LYS A N 1
ATOM 701 C CA . LYS A 1 110 ? 68.264 6.952 36.890 1.00 42.12 110 LYS A CA 1
ATOM 702 C C . LYS A 1 110 ? 68.422 6.804 35.369 1.00 41.65 110 LYS A C 1
ATOM 703 O O . LYS A 1 110 ? 69.015 5.834 34.887 1.00 40.85 110 LYS A O 1
ATOM 709 N N . VAL A 1 111 ? 67.889 7.771 34.622 1.00 40.53 111 VAL A N 1
ATOM 710 C CA . VAL A 1 111 ? 67.991 7.761 33.163 1.00 38.99 111 VAL A CA 1
ATOM 711 C C . VAL A 1 111 ? 69.429 8.008 32.724 1.00 37.36 111 VAL A C 1
ATOM 712 O O . VAL A 1 111 ? 69.889 7.446 31.734 1.00 38.17 111 VAL A O 1
ATOM 716 N N . ALA A 1 112 ? 70.144 8.847 33.459 1.00 35.87 112 ALA A N 1
ATOM 717 C CA . ALA A 1 112 ? 71.523 9.121 33.099 1.00 35.69 112 ALA A CA 1
ATOM 718 C C . ALA A 1 112 ? 72.364 7.848 33.224 1.00 35.38 112 ALA A C 1
ATOM 719 O O . ALA A 1 112 ? 73.211 7.576 32.382 1.00 35.07 112 ALA A O 1
ATOM 721 N N . LYS A 1 113 ? 72.125 7.067 34.271 1.00 36.01 113 LYS A N 1
ATOM 722 C CA . LYS A 1 113 ? 72.869 5.827 34.490 1.00 36.53 113 LYS A CA 1
ATOM 723 C C . LYS A 1 113 ? 72.461 4.787 33.441 1.00 34.49 113 LYS A C 1
ATOM 724 O O . LYS A 1 113 ? 73.312 4.180 32.802 1.00 31.71 113 LYS A O 1
ATOM 730 N N . GLU A 1 114 ? 71.156 4.599 33.258 1.00 34.16 114 GLU A N 1
ATOM 731 C CA . GLU A 1 114 ? 70.652 3.643 32.276 1.00 33.89 114 GLU A CA 1
ATOM 732 C C . GLU A 1 114 ? 71.143 3.929 30.864 1.00 34.32 114 GLU A C 1
ATOM 733 O O . GLU A 1 114 ? 71.303 3.011 30.060 1.00 34.43 114 GLU A O 1
ATOM 739 N N . LEU A 1 115 ? 71.385 5.201 30.560 1.00 34.02 115 LEU A N 1
ATOM 740 C CA . LEU A 1 115 ? 71.870 5.586 29.237 1.00 31.93 115 LEU A CA 1
ATOM 741 C C . LEU A 1 115 ? 73.381 5.683 29.237 1.00 30.47 115 LEU A C 1
ATOM 742 O O . LEU A 1 115 ? 73.981 6.049 28.234 1.00 31.81 115 LEU A O 1
ATOM 747 N N . GLY A 1 116 ? 73.991 5.366 30.373 1.00 30.87 116 GLY A N 1
ATOM 748 C CA . GLY A 1 116 ? 75.439 5.431 30.482 1.00 31.23 116 GLY A CA 1
ATOM 749 C C . GLY A 1 116 ? 75.986 6.839 30.352 1.00 31.26 116 GLY A C 1
ATOM 750 O O . GLY A 1 116 ? 77.044 7.044 29.763 1.00 32.47 116 GLY A O 1
ATOM 751 N N . LEU A 1 117 ? 75.274 7.809 30.916 1.00 30.23 117 LEU A N 1
ATOM 752 C CA . LEU A 1 117 ? 75.689 9.209 30.842 1.00 29.21 117 LEU A CA 1
ATOM 753 C C . LEU A 1 117 ? 75.972 9.825 32.215 1.00 29.50 117 LEU A C 1
ATOM 754 O O . LEU A 1 117 ? 75.378 9.435 33.223 1.00 29.65 117 LEU A O 1
ATOM 759 N N . GLU A 1 118 ? 76.888 10.792 32.240 1.00 29.50 118 GLU A N 1
ATOM 760 C CA . GLU A 1 118 ? 77.226 11.507 33.467 1.00 29.33 118 GLU A CA 1
ATOM 761 C C . GLU A 1 118 ? 76.046 12.450 33.729 1.00 27.53 118 GLU A C 1
ATOM 762 O O . GLU A 1 118 ? 75.339 12.833 32.794 1.00 26.20 118 GLU A O 1
ATOM 768 N N . VAL A 1 119 ? 75.831 12.810 34.989 1.00 26.21 119 VAL A N 1
ATOM 769 C CA . VAL A 1 119 ? 74.750 13.718 35.350 1.00 25.70 119 VAL A CA 1
ATOM 770 C C . VAL A 1 119 ? 75.265 14.836 36.257 1.00 26.30 119 VAL A C 1
ATOM 771 O O . VAL A 1 119 ? 75.851 14.586 37.313 1.00 27.71 119 VAL A O 1
ATOM 775 N N . TYR A 1 120 ? 75.040 16.073 35.838 1.00 24.48 120 TYR A N 1
ATOM 776 C CA . TYR A 1 120 ? 75.483 17.230 36.598 1.00 22.91 120 TYR A CA 1
ATOM 777 C C . TYR A 1 120 ? 74.286 18.034 37.099 1.00 21.62 120 TYR A C 1
ATOM 778 O O . TYR A 1 120 ? 73.351 18.312 36.342 1.00 20.37 120 TYR A O 1
ATOM 787 N N . THR A 1 121 ? 74.325 18.388 38.379 1.00 19.71 121 THR A N 1
ATOM 788 C CA . THR A 1 121 ? 73.273 19.164 39.022 1.00 23.17 121 THR A CA 1
ATOM 789 C C . THR A 1 121 ? 73.917 20.330 39.772 1.00 26.31 121 THR A C 1
ATOM 790 O O . THR A 1 121 ? 73.901 20.392 41.010 1.00 27.38 121 THR A O 1
ATOM 794 N N . PRO A 1 122 ? 74.495 21.276 39.024 1.00 30.62 122 PRO A N 1
ATOM 795 C CA . PRO A 1 122 ? 75.153 22.440 39.621 1.00 33.55 122 PRO A CA 1
ATOM 796 C C . PRO A 1 122 ? 74.239 23.259 40.543 1.00 37.55 122 PRO A C 1
ATOM 797 O O . PRO A 1 122 ? 74.720 23.964 41.427 1.00 36.71 122 PRO A O 1
ATOM 801 N N . ALA A 1 123 ? 72.927 23.151 40.343 1.00 42.48 123 ALA A N 1
ATOM 802 C CA . ALA A 1 123 ? 71.955 23.866 41.179 1.00 48.03 123 ALA A CA 1
ATOM 803 C C . ALA A 1 123 ? 71.259 22.876 42.115 1.00 50.95 123 ALA A C 1
ATOM 804 O O . ALA A 1 123 ? 70.169 22.388 41.808 1.00 52.26 123 ALA A O 1
ATOM 806 N N . TRP A 1 124 ? 71.892 22.572 43.250 1.00 52.72 124 TRP A N 1
ATOM 807 C CA . TRP A 1 124 ? 71.301 21.643 44.202 1.00 53.95 124 TRP A CA 1
ATOM 808 C C . TRP A 1 124 ? 71.423 22.123 45.640 1.00 55.06 124 TRP A C 1
ATOM 809 O O . TRP A 1 124 ? 70.601 22.912 46.113 1.00 57.83 124 TRP A O 1
ATOM 820 N N . GLY A 1 125 ? 72.449 21.654 46.339 1.00 54.32 125 GLY A N 1
ATOM 821 C CA . GLY A 1 125 ? 72.624 22.043 47.727 1.00 53.12 125 GLY A CA 1
ATOM 822 C C . GLY A 1 125 ? 73.013 23.492 47.957 1.00 52.44 125 GLY A C 1
ATOM 823 O O . GLY A 1 125 ? 73.403 23.853 49.066 1.00 52.95 125 GLY A O 1
ATOM 824 N N . ARG A 1 126 ? 72.914 24.323 46.921 1.00 51.42 126 ARG A N 1
ATOM 825 C CA . ARG A 1 126 ? 73.269 25.734 47.050 1.00 49.54 126 ARG A CA 1
ATOM 826 C C . ARG A 1 126 ? 72.280 26.479 47.929 1.00 47.04 126 ARG A C 1
ATOM 827 O O . ARG A 1 126 ? 71.069 26.287 47.827 1.00 46.90 126 ARG A O 1
ATOM 835 N N . ASP A 1 127 ? 72.803 27.327 48.806 1.00 43.74 127 ASP A N 1
ATOM 836 C CA . ASP A 1 127 ? 71.947 28.100 49.684 1.00 39.00 127 ASP A CA 1
ATOM 837 C C . ASP A 1 127 ? 71.094 29.039 48.839 1.00 36.88 127 ASP A C 1
ATOM 838 O O . ASP A 1 127 ? 71.609 29.791 48.010 1.00 34.49 127 ASP A O 1
ATOM 843 N N . ALA A 1 128 ? 69.786 28.978 49.060 1.00 35.06 128 ALA A N 1
ATOM 844 C CA . ALA A 1 128 ? 68.838 29.801 48.326 1.00 35.12 128 ALA A CA 1
ATOM 845 C C . ALA A 1 128 ? 69.264 31.267 48.219 1.00 35.33 128 ALA A C 1
ATOM 846 O O . ALA A 1 128 ? 69.513 31.764 47.123 1.00 36.54 128 ALA A O 1
ATOM 848 N N . LYS A 1 129 ? 69.362 31.959 49.344 1.00 34.28 129 LYS A N 1
ATOM 849 C CA . LYS A 1 129 ? 69.750 33.363 49.319 1.00 34.16 129 LYS A CA 1
ATOM 850 C C . LYS A 1 129 ? 70.994 33.597 48.472 1.00 31.00 129 LYS A C 1
ATOM 851 O O . LYS A 1 129 ? 71.008 34.470 47.606 1.00 30.38 129 LYS A O 1
ATOM 857 N N . GLU A 1 130 ? 72.040 32.820 48.730 1.00 28.73 130 GLU A N 1
ATOM 858 C CA . GLU A 1 130 ? 73.294 32.952 47.994 1.00 28.13 130 GLU A CA 1
ATOM 859 C C . GLU A 1 130 ? 73.061 32.683 46.515 1.00 23.71 130 GLU A C 1
ATOM 860 O O . GLU A 1 130 ? 73.490 33.450 45.660 1.00 20.43 130 GLU A O 1
ATOM 866 N N . TYR A 1 131 ? 72.380 31.580 46.226 1.00 23.39 131 TYR A N 1
ATOM 867 C CA . TYR A 1 131 ? 72.091 31.219 44.847 1.00 22.74 131 TYR A CA 1
ATOM 868 C C . TYR A 1 131 ? 71.441 32.389 44.120 1.00 22.05 131 TYR A C 1
ATOM 869 O O . TYR A 1 131 ? 71.952 32.846 43.110 1.00 20.12 131 TYR A O 1
ATOM 886 N N . ARG A 1 133 ? 71.313 35.553 44.837 1.00 28.21 133 ARG A N 1
ATOM 887 C CA . ARG A 1 133 ? 72.185 36.711 44.719 1.00 27.66 133 ARG A CA 1
ATOM 888 C C . ARG A 1 133 ? 73.191 36.504 43.603 1.00 25.08 133 ARG A C 1
ATOM 889 O O . ARG A 1 133 ? 73.502 37.435 42.865 1.00 23.52 133 ARG A O 1
ATOM 897 N N . GLU A 1 134 ? 73.705 35.284 43.475 1.00 23.51 134 GLU A N 1
ATOM 898 C CA . GLU A 1 134 ? 74.672 34.989 42.415 1.00 22.61 134 GLU A CA 1
ATOM 899 C C . GLU A 1 134 ? 74.043 35.158 41.020 1.00 20.46 134 GLU A C 1
ATOM 900 O O . GLU A 1 134 ? 74.702 35.655 40.117 1.00 21.02 134 GLU A O 1
ATOM 906 N N . LEU A 1 135 ? 72.777 34.766 40.847 1.00 18.68 135 LEU A N 1
ATOM 907 C CA . LEU A 1 135 ? 72.123 34.904 39.542 1.00 18.24 135 LEU A CA 1
ATOM 908 C C . LEU A 1 135 ? 71.993 36.396 39.173 1.00 19.32 135 LEU A C 1
ATOM 909 O O . LEU A 1 135 ? 72.123 36.781 38.007 1.00 19.20 135 LEU A O 1
ATOM 914 N N . LEU A 1 136 ? 71.762 37.238 40.177 1.00 20.54 136 LEU A N 1
ATOM 915 C CA . LEU A 1 136 ? 71.645 38.663 39.937 1.00 21.62 136 LEU A CA 1
ATOM 916 C C . LEU A 1 136 ? 73.000 39.274 39.545 1.00 22.50 136 LEU A C 1
ATOM 917 O O . LEU A 1 136 ? 73.075 40.051 38.597 1.00 25.38 136 LEU A O 1
ATOM 922 N N . ASN A 1 137 ? 74.075 38.916 40.239 1.00 23.87 137 ASN A N 1
ATOM 923 C CA . ASN A 1 137 ? 75.384 39.468 39.898 1.00 24.53 137 ASN A CA 1
ATOM 924 C C . ASN A 1 137 ? 75.857 39.016 38.535 1.00 23.63 137 ASN A C 1
ATOM 925 O O . ASN A 1 137 ? 76.532 39.751 37.824 1.00 24.79 137 ASN A O 1
ATOM 930 N N . LEU A 1 138 ? 75.496 37.794 38.180 1.00 23.39 138 LEU A N 1
ATOM 931 C CA . LEU A 1 138 ? 75.866 37.243 36.895 1.00 22.57 138 LEU A CA 1
ATOM 932 C C . LEU A 1 138 ? 75.128 37.946 35.747 1.00 21.29 138 LEU A C 1
ATOM 933 O O . LEU A 1 138 ? 75.430 37.707 34.589 1.00 21.57 138 LEU A O 1
ATOM 938 N N . GLY A 1 139 ? 74.170 38.814 36.071 1.00 20.81 139 GLY A N 1
ATOM 939 C CA . GLY A 1 139 ? 73.443 39.526 35.032 1.00 20.78 139 GLY A CA 1
ATOM 940 C C . GLY A 1 139 ? 72.175 38.855 34.527 1.00 21.01 139 GLY A C 1
ATOM 941 O O . GLY A 1 139 ? 71.745 39.111 33.409 1.00 22.01 139 GLY A O 1
ATOM 942 N N . PHE A 1 140 ? 71.573 37.991 35.335 1.00 19.97 140 PHE A N 1
ATOM 943 C CA . PHE A 1 140 ? 70.352 37.304 34.925 1.00 18.68 140 PHE A CA 1
ATOM 944 C C . PHE A 1 140 ? 69.119 38.192 35.085 1.00 16.83 140 PHE A C 1
ATOM 945 O O . PHE A 1 140 ? 68.882 38.759 36.153 1.00 16.61 140 PHE A O 1
ATOM 953 N N . LYS A 1 141 ? 68.344 38.301 34.010 1.00 13.68 141 LYS A N 1
ATOM 954 C CA . LYS A 1 141 ? 67.108 39.066 34.004 1.00 14.67 141 LYS A CA 1
ATOM 955 C C . LYS A 1 141 ? 65.987 38.036 34.033 1.00 13.07 141 LYS A C 1
ATOM 956 O O . LYS A 1 141 ? 65.699 37.371 33.035 1.00 13.90 141 LYS A O 1
ATOM 962 N N . ILE A 1 142 ? 65.362 37.921 35.197 1.00 14.00 142 ILE A N 1
ATOM 963 C CA . ILE A 1 142 ? 64.318 36.935 35.445 1.00 14.35 142 ILE A CA 1
ATOM 964 C C . ILE A 1 142 ? 62.932 37.502 35.695 1.00 15.57 142 ILE A C 1
ATOM 965 O O . ILE A 1 142 ? 62.785 38.436 36.464 1.00 16.64 142 ILE A O 1
ATOM 978 N N . VAL A 1 144 ? 58.872 36.589 36.856 1.00 18.83 144 VAL A N 1
ATOM 979 C CA . VAL A 1 144 ? 58.024 35.604 37.510 1.00 21.57 144 VAL A CA 1
ATOM 980 C C . VAL 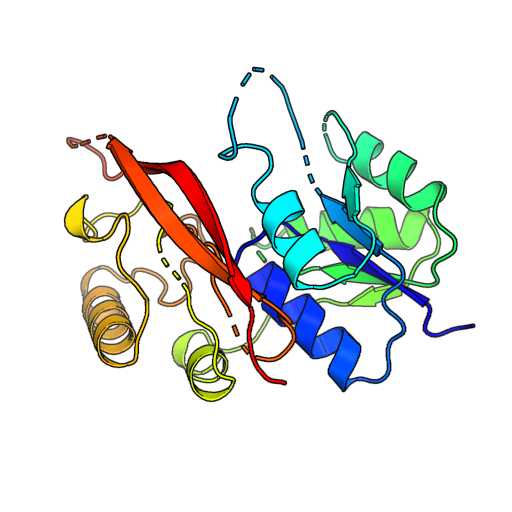A 1 144 ? 56.890 35.231 36.556 1.00 23.22 144 VAL A C 1
ATOM 981 O O . VAL A 1 144 ? 56.161 36.101 36.101 1.00 23.47 144 VAL A O 1
ATOM 985 N N . VAL A 1 145 ? 56.752 33.953 36.223 1.00 24.87 145 VAL A N 1
ATOM 986 C CA . VAL A 1 145 ? 55.683 33.564 35.307 1.00 28.77 145 VAL A CA 1
ATOM 987 C C . VAL A 1 145 ? 54.613 32.724 35.966 1.00 31.35 145 VAL A C 1
ATOM 988 O O . VAL A 1 145 ? 53.586 32.425 35.359 1.00 32.50 145 VAL A O 1
ATOM 992 N N . GLY A 1 146 ? 54.852 32.348 37.214 1.00 33.83 146 GLY A N 1
ATOM 993 C CA . GLY A 1 146 ? 53.877 31.555 37.933 1.00 35.15 146 GLY A CA 1
ATOM 994 C C . GLY A 1 146 ? 54.047 31.716 39.427 1.00 36.78 146 GLY A C 1
ATOM 995 O O . GLY A 1 146 ? 55.161 31.886 39.909 1.00 36.37 146 GLY A O 1
ATOM 996 N N . VAL A 1 147 ? 52.938 31.675 40.157 1.00 37.53 147 VAL A N 1
ATOM 997 C CA . VAL A 1 147 ? 52.975 31.789 41.606 1.00 39.87 147 VAL A CA 1
ATOM 998 C C . VAL A 1 147 ? 52.001 30.798 42.229 1.00 41.57 147 VAL A C 1
ATOM 999 O O . VAL A 1 147 ? 50.857 30.676 41.788 1.00 41.21 147 VAL A O 1
ATOM 1003 N N . SER A 1 148 ? 52.469 30.079 43.246 1.00 43.06 148 SER A N 1
ATOM 1004 C CA . SER A 1 148 ? 51.643 29.101 43.949 1.00 44.56 148 SER A CA 1
ATOM 1005 C C . SER A 1 148 ? 52.038 29.044 45.416 1.00 45.01 148 SER A C 1
ATOM 1006 O O . SER A 1 148 ? 52.427 27.999 45.928 1.00 45.47 148 SER A O 1
ATOM 1009 N N . ALA A 1 149 ? 51.948 30.180 46.090 1.00 46.45 149 ALA A N 1
ATOM 1010 C CA . ALA A 1 149 ? 52.296 30.235 47.497 1.00 48.71 149 ALA A CA 1
ATOM 1011 C C . ALA A 1 149 ? 51.606 31.418 48.151 1.00 49.46 149 ALA A C 1
ATOM 1012 O O . ALA A 1 149 ? 51.484 32.484 47.548 1.00 49.87 149 ALA A O 1
ATOM 1014 N N . TYR A 1 150 ? 51.141 31.212 49.380 1.00 50.70 150 TYR A N 1
ATOM 1015 C CA . TYR A 1 150 ? 50.461 32.250 50.143 1.00 51.75 150 TYR A CA 1
ATOM 1016 C C . TYR A 1 150 ? 51.451 33.341 50.512 1.00 51.31 150 TYR A C 1
ATOM 1017 O O . TYR A 1 150 ? 52.509 33.077 51.085 1.00 52.22 150 TYR A O 1
ATOM 1026 N N . GLY A 1 151 ? 51.101 34.572 50.165 1.00 51.44 151 GLY A N 1
ATOM 1027 C CA . GLY A 1 151 ? 51.987 35.688 50.429 1.00 50.98 151 GLY A CA 1
ATOM 1028 C C . GLY A 1 151 ? 52.535 36.227 49.118 1.00 50.71 151 GLY A C 1
ATOM 1029 O O . GLY A 1 151 ? 53.462 37.035 49.109 1.00 51.47 151 GLY A O 1
ATOM 1030 N N . LEU A 1 152 ? 51.970 35.769 48.004 1.00 49.58 152 LEU A N 1
ATOM 1031 C CA . LEU A 1 152 ? 52.394 36.230 46.686 1.00 50.13 152 LEU A CA 1
ATOM 1032 C C . LEU A 1 152 ? 51.169 36.398 45.788 1.00 50.71 152 LEU A C 1
ATOM 1033 O O . LEU A 1 152 ? 50.805 35.488 45.036 1.00 51.64 152 LEU A O 1
ATOM 1038 N N . ASP A 1 153 ? 50.529 37.560 45.874 1.00 50.88 153 ASP A N 1
ATOM 1039 C CA . ASP A 1 153 ? 49.343 37.836 45.067 1.00 49.98 153 ASP A CA 1
ATOM 1040 C C . ASP A 1 153 ? 49.698 37.912 43.591 1.00 47.62 153 ASP A C 1
ATOM 1041 O O . ASP A 1 153 ? 50.865 37.780 43.215 1.00 47.59 153 ASP A O 1
ATOM 1046 N N . GLU A 1 154 ? 48.687 38.130 42.759 1.00 44.28 154 GLU A N 1
ATOM 1047 C CA . GLU A 1 154 ? 48.901 38.201 41.322 1.00 43.25 154 GLU A CA 1
ATOM 1048 C C . GLU A 1 154 ? 49.885 39.294 40.913 1.00 41.94 154 GLU A C 1
ATOM 1049 O O . GLU A 1 154 ? 50.487 39.225 39.842 1.00 44.22 154 GLU A O 1
ATOM 1055 N N . SER A 1 155 ? 50.060 40.292 41.771 1.00 40.34 155 SER A N 1
ATOM 1056 C CA . SER A 1 155 ? 50.976 41.384 41.484 1.00 39.24 155 SER A CA 1
ATOM 1057 C C . SER A 1 155 ? 52.363 40.873 41.112 1.00 39.86 155 SER A C 1
ATOM 1058 O O . SER A 1 155 ? 53.089 41.527 40.362 1.00 41.17 155 SER A O 1
ATOM 1061 N N . TRP A 1 156 ? 52.745 39.719 41.649 1.00 38.47 156 TRP A N 1
ATOM 1062 C CA . TRP A 1 156 ? 54.060 39.159 41.358 1.00 37.93 156 TRP A CA 1
ATOM 1063 C C . TRP A 1 156 ? 54.170 38.634 39.942 1.00 36.13 156 TRP A C 1
ATOM 1064 O O . TRP A 1 156 ? 55.238 38.688 39.333 1.00 36.10 156 TRP A O 1
ATOM 1075 N N . LEU A 1 157 ? 53.061 38.127 39.421 1.00 35.04 157 LEU A N 1
ATOM 1076 C CA . LEU A 1 157 ? 53.037 37.590 38.070 1.00 35.47 157 LEU A CA 1
ATOM 1077 C C . LEU A 1 157 ? 53.458 38.658 37.059 1.00 33.88 157 LEU A C 1
ATOM 1078 O O . LEU A 1 157 ? 52.740 39.627 36.841 1.00 35.35 157 LEU A O 1
ATOM 1083 N N . GLY A 1 158 ? 54.637 38.486 36.468 1.00 32.98 158 GLY A N 1
ATOM 1084 C CA . GLY A 1 158 ? 55.120 39.435 35.480 1.00 30.50 158 GLY A CA 1
ATOM 1085 C C . GLY A 1 158 ? 56.207 40.395 35.937 1.00 31.32 158 GLY A C 1
ATOM 1086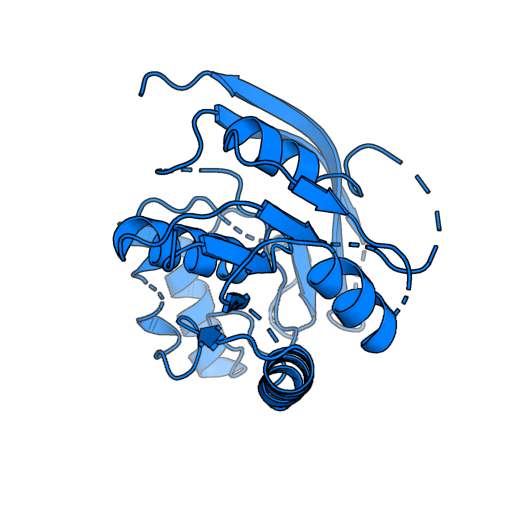 O O . GLY A 1 158 ? 56.767 41.142 35.127 1.00 29.44 158 GLY A O 1
ATOM 1087 N N . ARG A 1 159 ? 56.525 40.390 37.227 1.00 31.81 159 ARG A N 1
ATOM 1088 C CA . ARG A 1 159 ? 57.553 41.298 37.714 1.00 33.65 159 ARG A CA 1
ATOM 1089 C C . ARG A 1 159 ? 58.951 40.738 37.494 1.00 32.07 159 ARG A C 1
ATOM 1090 O O . ARG A 1 159 ? 59.146 39.525 37.480 1.00 31.46 159 ARG A O 1
ATOM 1098 N N . ILE A 1 160 ? 59.919 41.633 37.326 1.00 32.11 160 ILE A N 1
ATOM 1099 C CA . ILE A 1 160 ? 61.313 41.254 37.121 1.00 32.72 160 ILE A CA 1
ATOM 1100 C C . ILE A 1 160 ? 61.998 41.113 38.477 1.00 35.00 160 ILE A C 1
ATOM 1101 O O . ILE A 1 160 ? 61.770 41.924 39.376 1.00 36.08 160 ILE A O 1
ATOM 1106 N N . LEU A 1 161 ? 62.841 40.095 38.625 1.00 35.33 161 LEU A N 1
ATOM 1107 C CA . LEU A 1 161 ? 63.546 39.871 39.886 1.00 36.32 161 LEU A CA 1
ATOM 1108 C C . LEU A 1 161 ? 64.864 40.627 39.991 1.00 37.04 161 LEU A C 1
ATOM 1109 O O . LEU A 1 161 ? 65.878 40.195 39.454 1.00 39.96 161 LEU A O 1
ATOM 1114 N N . ASP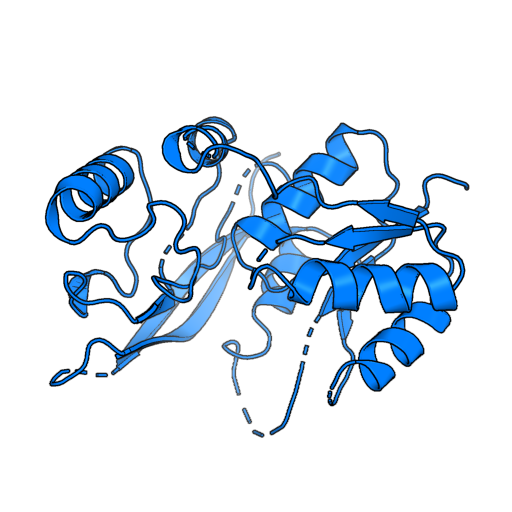 A 1 162 ? 64.845 41.754 40.690 1.00 37.48 162 ASP A N 1
ATOM 1115 C CA . ASP A 1 162 ? 66.046 42.557 40.8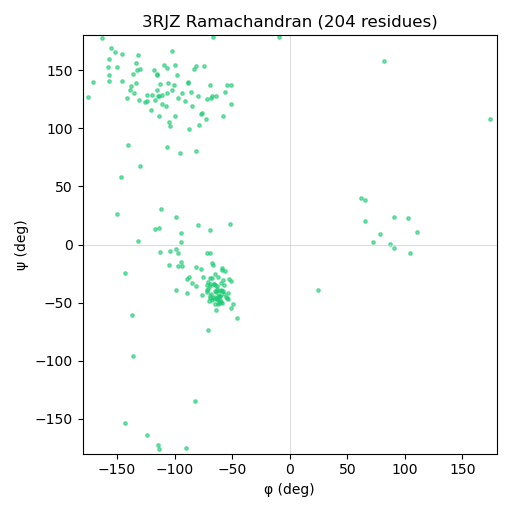92 1.00 37.15 162 ASP A CA 1
ATOM 1116 C C . ASP A 1 162 ? 66.402 42.508 42.369 1.00 36.56 162 ASP A C 1
ATOM 1117 O O . ASP A 1 162 ? 65.757 41.805 43.138 1.00 37.60 162 ASP A O 1
ATOM 1122 N N . GLU A 1 163 ? 67.427 43.252 42.768 1.00 37.11 163 GLU A N 1
ATOM 1123 C CA . GLU A 1 163 ? 67.831 43.264 44.166 1.00 37.13 163 GLU A CA 1
ATOM 1124 C C . GLU A 1 163 ? 66.654 43.603 45.069 1.00 37.01 163 GLU A C 1
ATOM 1125 O O . GLU A 1 163 ? 66.469 42.999 46.123 1.00 37.47 163 GLU A O 1
ATOM 1131 N N . SER A 1 164 ? 65.849 44.565 44.644 1.00 37.86 164 SER A N 1
ATOM 1132 C CA . SER A 1 164 ? 64.696 44.978 45.431 1.00 38.79 164 SER A CA 1
ATOM 1133 C C . SER A 1 164 ? 63.727 43.821 45.635 1.00 37.72 164 SER A C 1
ATOM 1134 O O . SER A 1 164 ? 63.224 43.603 46.741 1.00 37.89 164 SER A O 1
ATOM 1137 N N . ALA A 1 165 ? 63.475 43.079 44.561 1.00 37.15 165 ALA A N 1
ATOM 1138 C CA . ALA A 1 165 ? 62.560 41.939 44.599 1.00 36.49 165 ALA A CA 1
ATOM 1139 C C . ALA A 1 165 ? 63.066 40.816 45.503 1.00 35.18 165 ALA A C 1
ATOM 1140 O O . ALA A 1 165 ? 62.288 40.198 46.229 1.00 36.85 165 ALA A O 1
ATOM 1142 N N . LEU A 1 166 ? 64.369 40.557 45.452 1.00 33.74 166 LEU A N 1
ATOM 1143 C CA . LEU A 1 166 ? 64.983 39.521 46.275 1.00 32.61 166 LEU A CA 1
ATOM 1144 C C . LEU A 1 166 ? 64.770 39.842 47.754 1.00 33.02 166 LEU A C 1
ATOM 1145 O O . LEU A 1 166 ? 64.409 38.963 48.545 1.00 34.07 166 LEU A O 1
ATOM 1150 N N . GLU A 1 167 ? 64.982 41.106 48.119 1.00 33.26 167 GLU A N 1
ATOM 1151 C CA . GLU A 1 167 ? 64.804 41.548 49.501 1.00 34.78 167 GLU A CA 1
ATOM 1152 C C . GLU A 1 167 ? 63.379 41.238 49.962 1.00 34.57 167 GLU A C 1
ATOM 1153 O O . GLU A 1 167 ? 63.181 40.757 51.074 1.00 34.11 167 GLU A O 1
ATOM 1159 N N . GLU A 1 168 ? 62.395 41.497 49.101 1.00 36.29 168 GLU A N 1
ATOM 1160 C CA . GLU A 1 168 ? 60.993 41.220 49.429 1.00 38.53 168 GLU A CA 1
ATOM 1161 C C . GLU A 1 168 ? 60.767 39.728 49.634 1.00 39.91 168 GLU A C 1
ATOM 1162 O O . GLU A 1 168 ? 60.021 39.313 50.529 1.00 41.25 168 GLU A O 1
ATOM 1168 N N . LEU A 1 169 ? 61.409 38.920 48.797 1.00 39.80 169 LEU A N 1
ATOM 1169 C CA . LEU A 1 169 ? 61.294 37.473 48.914 1.00 39.75 169 LEU A CA 1
ATOM 1170 C C . LEU A 1 169 ? 61.931 37.008 50.223 1.00 39.51 169 LEU A C 1
ATOM 1171 O O . LEU A 1 169 ? 61.469 36.039 50.832 1.00 38.85 169 LEU A O 1
ATOM 1176 N N . ILE A 1 170 ? 62.990 37.696 50.647 1.00 38.19 170 ILE A N 1
ATOM 1177 C CA . ILE A 1 170 ? 63.670 37.354 51.890 1.00 39.26 170 ILE A CA 1
ATOM 1178 C C . ILE A 1 170 ? 62.758 37.660 53.077 1.00 40.42 170 ILE A C 1
ATOM 1179 O O . ILE A 1 170 ? 62.667 36.875 54.027 1.00 40.92 170 ILE A O 1
ATOM 1184 N N . THR A 1 171 ? 62.085 38.805 53.010 1.00 41.72 171 THR A N 1
ATOM 1185 C CA . THR A 1 171 ? 61.158 39.217 54.061 1.00 41.49 171 THR A CA 1
ATOM 1186 C C . THR A 1 171 ? 60.023 38.200 54.101 1.00 41.62 171 THR A C 1
ATOM 1187 O O . THR A 1 171 ? 59.759 37.599 55.139 1.00 42.43 171 THR A O 1
ATOM 1191 N N . LEU A 1 172 ? 59.361 38.007 52.961 1.00 41.77 172 LEU A N 1
ATOM 1192 C CA . LEU A 1 172 ? 58.257 37.056 52.867 1.00 42.06 172 LEU A CA 1
ATOM 1193 C C . LEU A 1 172 ? 58.666 35.700 53.416 1.00 43.29 172 LEU A C 1
ATOM 1194 O O . LEU A 1 172 ? 57.841 34.961 53.956 1.00 45.11 172 LEU A O 1
ATOM 1199 N N . ASN A 1 173 ? 59.946 35.376 53.275 1.00 44.39 173 ASN A N 1
ATOM 1200 C CA . ASN A 1 173 ? 60.479 34.107 53.759 1.00 45.76 173 ASN A CA 1
ATOM 1201 C C . ASN A 1 173 ? 60.532 34.099 55.283 1.00 48.29 173 ASN A C 1
ATOM 1202 O O . ASN A 1 173 ? 60.259 33.081 55.919 1.00 48.58 173 ASN A O 1
ATOM 1207 N N . GLU A 1 174 ? 60.888 35.241 55.862 1.00 49.84 174 GLU A N 1
ATOM 1208 C CA . GLU A 1 174 ? 60.983 35.373 57.311 1.00 51.60 174 GLU A CA 1
ATOM 1209 C C . GLU A 1 174 ? 59.619 35.573 57.949 1.00 51.93 174 GLU A C 1
ATOM 1210 O O . GLU A 1 174 ? 59.522 36.003 59.093 1.00 54.03 174 GLU A O 1
ATOM 1216 N N . LYS A 1 175 ? 58.564 35.258 57.208 1.00 52.39 175 LYS A N 1
ATOM 1217 C CA . LYS A 1 175 ? 57.213 35.406 57.731 1.00 52.48 175 LYS A CA 1
ATOM 1218 C C . LYS A 1 175 ? 56.370 34.195 57.366 1.00 52.05 175 LYS A C 1
ATOM 1219 O O . LYS A 1 175 ? 55.877 33.481 58.244 1.00 50.90 175 LYS A O 1
ATOM 1225 N N . TYR A 1 176 ? 56.221 33.957 56.068 1.00 51.68 176 TYR A N 1
ATOM 1226 C CA . TYR A 1 176 ? 55.429 32.829 55.598 1.00 50.98 176 TYR A CA 1
ATOM 1227 C C . TYR A 1 176 ? 56.347 31.658 55.247 1.00 48.98 176 TYR A C 1
ATOM 1228 O O . TYR A 1 176 ? 55.885 30.574 54.893 1.00 50.01 176 TYR A O 1
ATOM 1237 N N . LYS A 1 177 ? 57.654 31.880 55.350 1.00 46.38 177 LYS A N 1
ATOM 1238 C CA . LYS A 1 177 ? 58.626 30.832 55.058 1.00 42.17 177 LYS A CA 1
ATOM 1239 C C . LYS A 1 177 ? 58.564 30.343 53.603 1.00 40.77 177 LYS A C 1
ATOM 1240 O O . LYS A 1 177 ? 58.677 29.147 53.323 1.00 42.09 177 LYS A O 1
ATOM 1246 N N . VAL A 1 178 ? 58.378 31.276 52.674 1.00 38.74 178 VAL A N 1
ATOM 1247 C CA . VAL A 1 178 ? 58.338 30.928 51.260 1.00 36.95 178 VAL A CA 1
ATOM 1248 C C . VAL A 1 178 ? 59.775 30.911 50.741 1.00 34.43 178 VAL A C 1
ATOM 1249 O O . VAL A 1 178 ? 60.542 31.839 50.990 1.00 32.99 178 VAL A O 1
ATOM 1253 N N . HIS A 1 179 ? 60.138 29.839 50.042 1.00 32.06 179 HIS A N 1
ATOM 1254 C CA . HIS A 1 179 ? 61.495 29.684 49.520 1.00 32.26 179 HIS A CA 1
ATOM 1255 C C . HIS A 1 179 ? 61.890 30.869 48.636 1.00 30.99 179 HIS A C 1
ATOM 1256 O O . HIS A 1 179 ? 61.144 31.259 47.739 1.00 29.78 179 HIS A O 1
ATOM 1263 N N . VAL A 1 180 ? 63.065 31.437 48.883 1.00 30.24 180 VAL A N 1
ATOM 1264 C CA . VAL A 1 180 ? 63.491 32.586 48.106 1.00 31.63 180 VAL A CA 1
ATOM 1265 C C . VAL A 1 180 ? 63.883 32.235 46.672 1.00 30.64 180 VAL A C 1
ATOM 1266 O O . VAL A 1 180 ? 64.151 33.124 45.865 1.00 31.30 180 VAL A O 1
ATOM 1270 N N . ALA A 1 181 ? 63.928 30.947 46.356 1.00 28.92 181 ALA A N 1
ATOM 1271 C CA . ALA A 1 181 ? 64.265 30.517 45.003 1.00 29.05 181 ALA A CA 1
ATOM 1272 C C . ALA A 1 181 ? 63.086 29.784 44.380 1.00 29.49 181 ALA A C 1
ATOM 1273 O O . ALA A 1 181 ? 63.230 29.124 43.358 1.00 31.85 181 ALA A O 1
ATOM 1275 N N . GLY A 1 182 ? 61.918 29.895 45.004 1.00 30.51 182 GLY A N 1
ATOM 1276 C CA . GLY A 1 182 ? 60.736 29.245 44.469 1.00 32.62 182 GLY A CA 1
ATOM 1277 C C . GLY A 1 182 ? 60.716 27.738 44.620 1.00 33.70 182 GLY A C 1
ATOM 1278 O O . GLY A 1 182 ? 59.784 27.085 44.160 1.00 34.23 182 GLY A O 1
ATOM 1279 N N . GLU A 1 183 ? 61.742 27.179 45.252 1.00 34.67 183 GLU A N 1
ATOM 1280 C CA . GLU A 1 183 ? 61.805 25.737 45.461 1.00 37.66 183 GLU A CA 1
ATOM 1281 C C . GLU A 1 183 ? 60.498 25.231 46.087 1.00 39.47 183 GLU A C 1
ATOM 1282 O O . GLU A 1 183 ? 60.101 25.674 47.165 1.00 41.54 183 GLU A O 1
ATOM 1288 N N . GLY A 1 184 ? 59.824 24.315 45.400 1.00 41.32 184 GLY A N 1
ATOM 1289 C CA . GLY A 1 184 ? 58.584 23.776 45.928 1.00 42.38 184 GLY A CA 1
ATOM 1290 C C . GLY A 1 184 ? 57.330 24.332 45.287 1.00 43.04 184 GLY A C 1
ATOM 1291 O O . GLY A 1 184 ? 56.258 24.302 45.893 1.00 42.39 184 GLY A O 1
ATOM 1292 N N . GLY A 1 185 ? 57.460 24.841 44.066 1.00 42.81 185 GLY A N 1
ATOM 1293 C CA . GLY A 1 185 ? 56.312 25.392 43.367 1.00 43.16 185 GLY A CA 1
ATOM 1294 C C . GLY A 1 185 ? 55.916 26.781 43.831 1.00 44.07 185 GLY A C 1
ATOM 1295 O O . GLY A 1 185 ? 54.865 27.294 43.440 1.00 44.74 185 GLY A O 1
ATOM 1296 N N . GLU A 1 186 ? 56.752 27.388 44.669 1.00 43.51 186 GLU A N 1
ATOM 1297 C CA . GLU A 1 186 ? 56.491 28.726 45.192 1.00 42.90 186 GLU A CA 1
ATOM 1298 C C . GLU A 1 186 ? 56.187 29.655 44.022 1.00 41.02 186 GLU A C 1
ATOM 1299 O O . GLU A 1 186 ? 55.161 30.337 44.007 1.00 40.32 186 GLU A O 1
ATOM 1305 N N . PHE A 1 187 ? 57.103 29.687 43.056 1.00 37.08 187 PHE A N 1
ATOM 1306 C CA . PHE A 1 187 ? 56.941 30.507 41.867 1.00 33.94 187 PHE A CA 1
ATOM 1307 C C . PHE A 1 187 ? 57.784 30.000 40.695 1.00 32.43 187 PHE A C 1
ATOM 1308 O O . PHE A 1 187 ? 58.819 29.367 40.885 1.00 35.16 187 PHE A O 1
ATOM 1316 N N . GLU A 1 188 ? 57.318 30.275 39.482 1.00 29.43 188 GLU A N 1
ATOM 1317 C CA . GLU A 1 188 ? 57.999 29.852 38.269 1.00 25.45 188 GLU A CA 1
ATOM 1318 C C . GLU A 1 188 ? 58.652 31.068 37.606 1.00 23.05 188 GLU A C 1
ATOM 1319 O O . GLU A 1 188 ? 58.173 32.196 37.750 1.00 22.55 188 GLU A O 1
ATOM 1325 N N . THR A 1 189 ? 59.739 30.843 36.874 1.00 18.04 189 THR A N 1
ATOM 1326 C CA . THR A 1 189 ? 60.436 31.949 36.242 1.00 15.25 189 THR A CA 1
ATOM 1327 C C . THR A 1 189 ? 60.775 31.735 34.767 1.00 13.60 189 THR A C 1
ATOM 1328 O O . THR A 1 189 ? 60.762 30.614 34.259 1.00 13.48 189 THR A O 1
ATOM 1332 N N . PHE A 1 190 ? 61.083 32.825 34.080 1.00 11.89 190 PHE A N 1
ATOM 1333 C CA . PHE A 1 190 ? 61.466 32.754 32.678 1.00 11.69 190 PHE A CA 1
ATOM 1334 C C . PHE A 1 190 ? 62.582 33.782 32.508 1.00 11.07 190 PHE A C 1
ATOM 1335 O O . PHE A 1 190 ? 62.433 34.938 32.899 1.00 13.79 190 PHE A O 1
ATOM 1343 N N . VAL A 1 191 ? 63.717 33.335 31.972 1.00 12.30 191 VAL A N 1
ATOM 1344 C CA . VAL A 1 191 ? 64.862 34.211 31.767 1.00 10.32 191 VAL A CA 1
ATOM 1345 C C . VAL A 1 191 ? 64.733 34.953 30.452 1.00 11.34 191 VAL A C 1
ATOM 1346 O O . VAL A 1 191 ? 64.685 34.350 29.373 1.00 12.38 191 VAL A O 1
ATOM 1350 N N . LEU A 1 192 ? 64.689 36.276 30.564 1.00 11.28 192 LEU A N 1
ATOM 1351 C CA . LEU A 1 192 ? 64.558 37.162 29.417 1.00 13.69 192 LEU A CA 1
ATOM 1352 C C . LEU A 1 192 ? 65.930 37.536 28.856 1.00 13.84 192 LEU A C 1
ATOM 1353 O O . LEU A 1 192 ? 66.077 37.810 27.666 1.00 13.75 192 LEU A O 1
ATOM 1358 N N . ASP A 1 193 ? 66.933 37.562 29.725 1.00 14.60 193 ASP A N 1
ATOM 1359 C CA . ASP A 1 193 ? 68.273 37.929 29.293 1.00 15.66 193 ASP A CA 1
ATOM 1360 C C . ASP A 1 193 ? 69.336 37.355 30.202 1.00 18.48 193 ASP A C 1
ATOM 1361 O O . ASP A 1 193 ? 69.129 37.133 31.411 1.00 17.39 193 ASP A O 1
ATOM 1374 N N . PRO A 1 195 ? 74.050 36.900 30.122 1.00 28.06 195 PRO A N 1
ATOM 1375 C CA . PRO A 1 195 ? 75.292 37.165 29.390 1.00 27.47 195 PRO A CA 1
ATOM 1376 C C . PRO A 1 195 ? 75.492 36.315 28.141 1.00 25.70 195 PRO A C 1
ATOM 1377 O O . PRO A 1 195 ? 76.038 36.799 27.150 1.00 26.87 195 PRO A O 1
ATOM 1381 N N . LEU A 1 196 ? 75.039 35.064 28.176 1.00 22.31 196 LEU A N 1
ATOM 1382 C CA . LEU A 1 196 ? 75.179 34.202 27.014 1.00 17.34 196 LEU A CA 1
ATOM 1383 C C . LEU A 1 196 ? 74.164 34.490 25.909 1.00 15.76 196 LEU A C 1
ATOM 1384 O O . LEU A 1 196 ? 74.397 34.126 24.765 1.00 15.49 196 LEU A O 1
ATOM 1389 N N . PHE A 1 197 ? 73.043 35.131 26.232 1.00 12.58 197 PHE A N 1
ATOM 1390 C CA . PHE A 1 197 ? 72.057 35.438 25.192 1.00 15.00 197 PHE A CA 1
ATOM 1391 C C . PHE A 1 197 ? 72.641 36.470 24.243 1.00 15.67 197 PHE A C 1
ATOM 1392 O O . PHE A 1 197 ? 73.121 37.516 24.680 1.00 18.18 197 PHE A O 1
ATOM 1400 N N . LYS A 1 198 ? 72.607 36.175 22.950 1.00 17.37 198 LYS A N 1
ATOM 1401 C CA . LYS A 1 198 ? 73.096 37.116 21.956 1.00 19.84 198 LYS A CA 1
ATOM 1402 C C . LYS A 1 198 ? 71.976 38.127 21.700 1.00 20.52 198 LYS A C 1
ATOM 1403 O O . LYS A 1 198 ? 72.212 39.222 21.199 1.00 21.51 198 LYS A O 1
ATOM 1409 N N . TYR A 1 199 ? 70.757 37.753 22.068 1.00 20.53 199 TYR A N 1
ATOM 1410 C CA . TYR A 1 199 ? 69.613 38.628 21.895 1.00 21.08 199 TYR A CA 1
ATOM 1411 C C . TYR A 1 199 ? 68.837 38.704 23.206 1.00 21.78 199 TYR A C 1
ATOM 1412 O O . TYR A 1 199 ? 68.839 37.765 24.009 1.00 18.39 199 TYR A O 1
ATOM 1421 N N . LYS A 1 200 ? 68.179 39.836 23.411 1.00 20.23 200 LYS A N 1
ATOM 1422 C CA . LYS A 1 200 ? 67.374 40.055 24.593 1.00 20.37 200 LYS A CA 1
ATOM 1423 C C . LYS A 1 200 ? 65.926 39.759 24.199 1.00 19.06 200 LYS A C 1
ATOM 1424 O O . LYS A 1 200 ? 65.533 39.996 23.059 1.00 18.38 200 LYS A O 1
ATOM 1430 N N . ILE A 1 201 ? 65.156 39.213 25.138 1.00 17.06 201 ILE A N 1
ATOM 1431 C CA . ILE A 1 201 ? 63.752 38.891 24.911 1.00 15.49 201 ILE A CA 1
ATOM 1432 C C . ILE A 1 201 ? 62.901 39.963 25.564 1.00 14.52 201 ILE A C 1
ATOM 1433 O O . ILE A 1 201 ? 63.135 40.317 26.720 1.00 14.71 201 ILE A O 1
ATOM 1438 N N . VAL A 1 202 ? 61.906 40.456 24.831 1.00 13.29 202 VAL A N 1
ATOM 1439 C CA . VAL A 1 202 ? 61.013 41.502 25.324 1.00 14.70 202 VAL A CA 1
ATOM 1440 C C . VAL A 1 202 ? 59.553 41.021 25.234 1.00 15.79 202 VAL A C 1
ATOM 1441 O O . VAL A 1 202 ? 59.118 40.519 24.192 1.00 16.33 202 VAL A O 1
ATOM 1445 N N . VAL A 1 203 ? 58.816 41.126 26.339 1.00 15.64 203 VAL A N 1
ATOM 1446 C CA . VAL A 1 203 ? 57.416 40.698 26.364 1.00 20.78 203 VAL A CA 1
ATOM 1447 C C . VAL A 1 203 ? 56.559 41.902 26.003 1.00 22.86 203 VAL A C 1
ATOM 1448 O O . VAL A 1 203 ? 56.651 42.944 26.648 1.00 22.09 203 VAL A O 1
ATOM 1452 N N . ASP A 1 204 ? 55.736 41.761 24.969 1.00 25.87 204 ASP A N 1
ATOM 1453 C CA . ASP A 1 204 ? 54.891 42.862 24.505 1.00 30.18 204 ASP A CA 1
ATOM 1454 C C . ASP A 1 204 ? 53.463 42.753 25.021 1.00 32.69 204 ASP A C 1
ATOM 1455 O O . ASP A 1 204 ? 52.844 43.755 25.376 1.00 34.56 204 ASP A O 1
ATOM 1460 N N . LYS A 1 205 ? 52.942 41.532 25.050 1.00 35.98 205 LYS A N 1
ATOM 1461 C CA . LYS A 1 205 ? 51.588 41.293 25.523 1.00 37.26 205 LYS A CA 1
ATOM 1462 C C . LYS A 1 205 ? 51.584 40.083 26.450 1.00 37.83 205 LYS A C 1
ATOM 1463 O O . LYS A 1 205 ? 52.126 39.026 26.124 1.00 37.43 205 LYS A O 1
ATOM 1469 N N . ALA A 1 206 ? 50.965 40.249 27.610 1.00 39.45 206 ALA A N 1
ATOM 1470 C CA . ALA A 1 206 ? 50.897 39.184 28.593 1.00 39.79 206 ALA A CA 1
ATOM 1471 C C . ALA A 1 206 ? 49.578 39.238 29.346 1.00 40.78 206 ALA A C 1
ATOM 1472 O O . ALA A 1 206 ? 49.086 40.316 29.685 1.00 37.08 206 ALA A O 1
ATOM 1474 N N . LYS A 1 207 ? 49.013 38.062 29.606 1.00 43.11 207 LYS A N 1
ATOM 1475 C CA . LYS A 1 207 ? 47.749 37.949 30.330 1.00 45.29 207 LYS A CA 1
ATOM 1476 C C . LYS A 1 207 ? 47.958 37.120 31.594 1.00 44.89 207 LYS A C 1
ATOM 1477 O O . LYS A 1 207 ? 48.286 35.937 31.521 1.00 44.01 207 LYS A O 1
ATOM 1483 N N . LYS A 1 208 ? 47.775 37.750 32.749 1.00 45.01 208 LYS A N 1
ATOM 1484 C CA . LYS A 1 208 ? 47.942 37.063 34.021 1.00 45.42 208 LYS A CA 1
ATOM 1485 C C . LYS A 1 208 ? 46.592 36.606 34.550 1.00 44.32 208 LYS A C 1
ATOM 1486 O O . LYS A 1 208 ? 45.669 37.406 34.662 1.00 46.34 208 LYS A O 1
ATOM 1492 N N . VAL A 1 209 ? 46.474 35.318 34.858 1.00 42.86 209 VAL A N 1
ATOM 1493 C CA . VAL A 1 209 ? 45.235 34.776 35.395 1.00 41.46 209 VAL A CA 1
ATOM 1494 C C . VAL A 1 209 ? 45.441 34.316 36.828 1.00 39.66 209 VAL A C 1
ATOM 1495 O O . VAL A 1 209 ? 46.285 33.466 37.091 1.00 38.89 209 VAL A O 1
ATOM 1499 N N . PRO A 1 212 ? 41.685 35.661 44.008 1.00 68.21 212 PRO A N 1
ATOM 1500 C CA . PRO A 1 212 ? 42.273 34.322 44.093 1.00 67.74 212 PRO A CA 1
ATOM 1501 C C . PRO A 1 212 ? 42.142 33.696 45.480 1.00 67.25 212 PRO A C 1
ATOM 1502 O O . PRO A 1 212 ? 42.818 34.106 46.428 1.00 66.98 212 PRO A O 1
ATOM 1506 N N . CYS A 1 213 ? 41.268 32.697 45.585 1.00 66.22 213 CYS A N 1
ATOM 1507 C CA . CYS A 1 213 ? 41.034 31.989 46.841 1.00 65.24 213 CYS A CA 1
ATOM 1508 C C . CYS A 1 213 ? 42.305 31.274 47.310 1.00 65.32 213 CYS A C 1
ATOM 1509 O O . CYS A 1 213 ? 42.720 31.418 48.467 1.00 65.29 213 CYS A O 1
ATOM 1512 N N . THR A 1 214 ? 42.912 30.494 46.415 1.00 65.18 214 THR A N 1
ATOM 1513 C CA . THR A 1 214 ? 44.149 29.787 46.736 1.00 63.17 214 THR A CA 1
ATOM 1514 C C . THR A 1 214 ? 45.280 30.782 46.542 1.00 62.38 214 THR A C 1
ATOM 1515 O O . THR A 1 214 ? 45.199 31.931 46.979 1.00 64.00 214 THR A O 1
ATOM 1519 N N . SER A 1 215 ? 46.338 30.346 45.881 1.00 59.87 215 SER A N 1
ATOM 1520 C CA . SER A 1 215 ? 47.463 31.228 45.632 1.00 58.90 215 SER A CA 1
ATOM 1521 C C . SER A 1 215 ? 48.108 30.791 44.333 1.00 57.82 215 SER A C 1
ATOM 1522 O O . SER A 1 215 ? 49.301 30.994 44.102 1.00 59.08 215 SER A O 1
ATOM 1525 N N . SER A 1 216 ? 47.287 30.171 43.496 1.00 56.30 216 SER A N 1
ATOM 1526 C CA . SER A 1 216 ? 47.715 29.701 42.199 1.00 54.82 216 SER A CA 1
ATOM 1527 C C . SER A 1 216 ? 47.537 30.833 41.193 1.00 53.82 216 SER A C 1
ATOM 1528 O O . SER A 1 216 ? 46.543 31.565 41.228 1.00 52.83 216 SER A O 1
ATOM 1531 N N . GLY A 1 217 ? 48.514 30.977 40.305 1.00 50.76 217 GLY A N 1
ATOM 1532 C CA . GLY A 1 217 ? 48.452 32.021 39.302 1.00 47.82 217 GLY A CA 1
ATOM 1533 C C . GLY A 1 217 ? 49.542 31.860 38.261 1.00 46.41 217 GLY A C 1
ATOM 1534 O O . GLY A 1 217 ? 50.675 31.519 38.594 1.00 45.28 217 GLY A O 1
ATOM 1535 N N . LYS A 1 218 ? 49.191 32.103 37.000 1.00 45.85 218 LYS A N 1
ATOM 1536 C CA . LYS A 1 218 ? 50.129 31.992 35.896 1.00 44.51 218 LYS A CA 1
ATOM 1537 C C . LYS A 1 218 ? 50.079 33.189 34.966 1.00 43.26 218 LYS A C 1
ATOM 1538 O O . LYS A 1 218 ? 49.035 33.833 34.809 1.00 42.73 218 LYS A O 1
ATOM 1544 N N . LEU A 1 219 ? 51.225 33.477 34.350 1.00 40.59 219 LEU A N 1
ATOM 1545 C CA . LEU A 1 219 ? 51.351 34.577 33.401 1.00 38.66 219 LEU A CA 1
ATOM 1546 C C . LEU A 1 219 ? 51.468 33.983 32.005 1.00 36.53 219 LEU A C 1
ATOM 1547 O O . LEU A 1 219 ? 52.392 33.224 31.724 1.00 35.47 219 LEU A O 1
ATOM 1552 N N . ILE A 1 220 ? 50.526 34.318 31.131 1.00 35.45 220 ILE A N 1
ATOM 1553 C CA . ILE A 1 220 ? 50.556 33.813 29.762 1.00 34.88 220 ILE A CA 1
ATOM 1554 C C . ILE A 1 220 ? 51.135 34.882 28.821 1.00 34.41 220 ILE A C 1
ATOM 1555 O O . ILE A 1 220 ? 50.514 35.920 28.581 1.00 35.60 220 ILE A O 1
ATOM 1560 N N . ILE A 1 221 ? 52.339 34.628 28.312 1.00 31.96 221 ILE A N 1
ATOM 1561 C CA . ILE A 1 221 ? 52.999 35.548 27.389 1.00 30.16 221 ILE A CA 1
ATOM 1562 C C . ILE A 1 221 ? 52.329 35.376 26.018 1.00 29.66 221 ILE A C 1
ATOM 1563 O O . ILE A 1 221 ? 52.422 34.315 25.398 1.00 27.57 221 ILE A O 1
ATOM 1568 N N . GLU A 1 222 ? 51.631 36.417 25.571 1.00 30.01 222 GLU A N 1
ATOM 1569 C CA . GLU A 1 222 ? 50.918 36.380 24.295 1.00 30.85 222 GLU A CA 1
ATOM 1570 C C . GLU A 1 222 ? 51.788 36.829 23.127 1.00 28.45 222 GLU A C 1
ATOM 1571 O O . GLU A 1 222 ? 51.748 36.230 22.056 1.00 28.95 222 GLU A O 1
ATOM 1577 N N . GLU A 1 223 ? 52.568 37.885 23.348 1.00 27.88 223 GLU A N 1
ATOM 1578 C CA . GLU A 1 223 ? 53.459 38.435 22.333 1.00 28.09 223 GLU A CA 1
ATOM 1579 C C . GLU A 1 223 ? 54.816 38.795 22.934 1.00 26.35 223 GLU A C 1
ATOM 1580 O O . GLU A 1 223 ? 54.889 39.389 24.008 1.00 27.58 223 GLU A O 1
ATOM 1586 N N . ALA A 1 224 ? 55.884 38.441 22.224 1.00 25.05 224 ALA A N 1
ATOM 1587 C CA . ALA A 1 224 ? 57.258 38.729 22.648 1.00 22.76 224 ALA A CA 1
ATOM 1588 C C . ALA A 1 224 ? 58.160 38.725 21.421 1.00 21.38 224 ALA A C 1
ATOM 1589 O O . ALA A 1 224 ? 57.808 38.144 20.397 1.00 22.86 224 ALA A O 1
ATOM 1591 N N . HIS A 1 225 ? 59.321 39.367 21.527 1.00 20.97 225 HIS A N 1
ATOM 1592 C CA . HIS A 1 225 ? 60.271 39.413 20.424 1.00 18.62 225 HIS A CA 1
ATOM 1593 C C . HIS A 1 225 ? 61.695 39.548 20.953 1.00 19.06 225 HIS A C 1
ATOM 1594 O O . HIS A 1 225 ? 61.903 39.869 22.124 1.00 19.33 225 HIS A O 1
ATOM 1601 N N . LEU A 1 226 ? 62.659 39.311 20.067 1.00 18.87 226 LEU A N 1
ATOM 1602 C CA . LEU A 1 226 ? 64.083 39.406 20.371 1.00 21.72 226 LEU A CA 1
ATOM 1603 C C . LEU A 1 226 ? 64.658 40.736 19.868 1.00 23.07 226 LEU A C 1
ATOM 1604 O O . LEU A 1 226 ? 64.346 41.178 18.761 1.00 23.50 226 LEU A O 1
ATOM 1609 N N . GLU A 1 227 ? 65.491 41.374 20.684 1.00 24.51 227 GLU A N 1
ATOM 1610 C CA . GLU A 1 227 ? 66.134 42.627 20.289 1.00 26.24 227 GLU A CA 1
ATOM 1611 C C . GLU A 1 227 ? 67.630 42.417 20.305 1.00 25.87 227 GLU A C 1
ATOM 1612 O O . GLU A 1 227 ? 68.190 41.934 21.284 1.00 24.34 227 GLU A O 1
ATOM 1618 N N . SER A 1 228 ? 68.264 42.777 19.198 1.00 27.70 228 SER A N 1
ATOM 1619 C CA . SER A 1 228 ? 69.697 42.614 19.032 1.00 30.47 228 SER A CA 1
ATOM 1620 C C . SER A 1 228 ? 70.543 43.248 20.132 1.00 30.65 228 SER A C 1
ATOM 1621 O O . SER A 1 228 ? 70.261 44.351 20.578 1.00 31.04 228 SER A O 1
ATOM 1624 N N . LYS A 1 229 ? 71.573 42.529 20.571 1.00 31.44 229 LYS A N 1
ATOM 1625 C CA . LYS A 1 229 ? 72.493 43.026 21.585 1.00 34.09 229 LYS A CA 1
ATOM 1626 C C . LYS A 1 229 ? 73.861 43.158 20.905 1.00 36.03 229 LYS A C 1
ATOM 1627 O O . LYS A 1 229 ? 74.186 42.377 20.005 1.00 37.50 229 LYS A O 1
ATOM 1633 N N . LEU A 1 230 ? 74.648 44.148 21.328 1.00 37.65 230 LEU A N 1
ATOM 1634 C CA . LEU A 1 230 ? 75.993 44.392 20.784 1.00 39.00 230 LEU A CA 1
ATOM 1635 C C . LEU A 1 230 ? 77.073 43.730 21.637 1.00 39.84 230 LEU A C 1
ATOM 1636 O O . LEU A 1 230 ? 77.762 44.390 22.429 1.00 42.65 230 LEU A O 1
ATOM 1641 N N . GLU A 1 231 ? 77.221 42.423 21.443 1.00 39.71 231 GLU A N 1
ATOM 1642 C CA . GLU A 1 231 ? 78.179 41.631 22.195 1.00 40.25 231 GLU A CA 1
ATOM 1643 C C . GLU A 1 231 ? 79.041 40.727 21.316 1.00 40.72 231 GLU A C 1
ATOM 1644 O O . GLU A 1 231 ? 79.193 40.973 20.117 1.00 41.05 231 GLU A O 1
#

Secondary structure (DSSP, 8-state):
--SEEEEE--SSHHHHHHHHHHHHTT-EEEEEE------SSSHHHHHHHHHT--EE-----HHHHHHHHTTS--SEEE----SHHHHHHHHHHHTT-EEE-SSSS--TTT--HHHHTT-----EEESTT--GGGTT----HHHHHHHHHHHHHH---TT-TTTTEE--------SEEEEEEEEEE---SSEEEEEEEEEEEEE---

InterPro domains:
  IPR002761 Diphthamide synthase domain [TIGR00290] (7-224)
  IPR002761 Diphthamide synthase domain [cd01994] (7-201)
  IPR005237 Uncharacterised protein MJ0570 [TIGR00289] (7-226)
  IPR014729 Rossmann-like alpha/beta/alpha sandwich fold [G3DSA:3.40.50.620] (2-141)
  IPR022427 Uncharacterised protein MJ0570, ATP-binding [TIGR03679] (8-224)
  IPR030662 Diphthine--ammonia ligase/Uncharacterised protein MJ0570 [PIRSF039123] (6-215)
  IPR030662 Diphthine--ammonia ligase/Uncharacterised protein MJ0570 [PTHR12196] (7-229)
  IPR060003 Diphthamide synthase, N-terminal domain [PF01902] (7-118)
  IPR060338 Diphthamide synthase, C-terminal domain [PF28410] (127-212)

Foldseek 3Di:
DQLEEEQAAPQFLLSVVLVVVSVVVVHDHQEYEYEEPQCLRVLVVQQCVLQVHHYDYWYHDLVRVLVRVLPDPGQAYEYRPPCVQVSRVVSCVVSNHDYHDPPDPDDQLVVVVCQVVPWWKFFKAFFPPDALVNHPDTDHPVNLVSLVVSCVPRVQGSNCPPVRTTMHTQDVSGQWGKAQDDWDKDDDGITIGIRRNDMHTHGDDD

Organism: Pyrococcus furiosus (strain ATCC 43587 / DSM 3638 / JCM 8422 / Vc1) (NCBI:txid186497)

CATH classification: 3.40.50.620 (+1 more: 3.90.1490.10)